Protein AF-A0A840I2R5-F1 (afdb_monomer_lite)

Structure (mmCIF, N/CA/C/O backbone):
data_AF-A0A840I2R5-F1
#
_entry.id   AF-A0A840I2R5-F1
#
loop_
_atom_site.group_PDB
_atom_site.id
_atom_site.type_symbol
_atom_site.label_atom_id
_atom_site.label_alt_id
_atom_site.label_comp_id
_atom_site.label_asym_id
_atom_site.label_entity_id
_atom_site.label_seq_id
_atom_site.pdbx_PDB_ins_code
_atom_site.Cartn_x
_atom_site.Cartn_y
_atom_site.Cartn_z
_atom_site.occupancy
_atom_site.B_iso_or_equiv
_atom_site.auth_seq_id
_atom_site.auth_comp_id
_atom_site.auth_asym_id
_atom_site.auth_atom_id
_atom_site.pdbx_PDB_model_num
ATOM 1 N N . MET A 1 1 ? 2.311 -4.800 4.318 1.00 82.06 1 MET A N 1
ATOM 2 C CA . MET A 1 1 ? 2.947 -6.139 4.404 1.00 82.06 1 MET A CA 1
ATOM 3 C C . MET A 1 1 ? 4.423 -5.946 4.149 1.00 82.06 1 MET A C 1
ATOM 5 O O . MET A 1 1 ? 4.744 -5.094 3.333 1.00 82.06 1 MET A O 1
ATOM 9 N N . ALA A 1 2 ? 5.292 -6.645 4.868 1.00 79.50 2 ALA A N 1
ATOM 10 C CA . ALA A 1 2 ? 6.732 -6.412 4.814 1.00 79.50 2 ALA A CA 1
ATOM 11 C C . ALA A 1 2 ? 7.483 -7.741 4.774 1.00 79.50 2 ALA A C 1
ATOM 13 O O . ALA A 1 2 ? 7.063 -8.699 5.418 1.00 79.50 2 ALA A O 1
ATOM 14 N N . ARG A 1 3 ? 8.598 -7.794 4.045 1.00 89.81 3 ARG A N 1
ATOM 15 C CA . ARG A 1 3 ? 9.584 -8.867 4.217 1.00 89.81 3 ARG A CA 1
ATOM 16 C C . ARG A 1 3 ? 10.379 -8.607 5.489 1.00 89.81 3 ARG A C 1
ATOM 18 O O . ARG A 1 3 ? 10.474 -7.457 5.915 1.00 89.81 3 ARG A O 1
ATOM 25 N N . GLN A 1 4 ? 11.001 -9.637 6.056 1.00 88.25 4 GLN A N 1
ATOM 26 C CA . GLN A 1 4 ? 11.846 -9.471 7.241 1.00 88.25 4 GLN A CA 1
ATOM 27 C C . GLN A 1 4 ? 12.937 -8.401 7.053 1.00 88.25 4 GLN A C 1
ATOM 29 O O . GLN A 1 4 ? 13.138 -7.577 7.939 1.00 88.25 4 GLN A O 1
ATOM 34 N N . CYS A 1 5 ?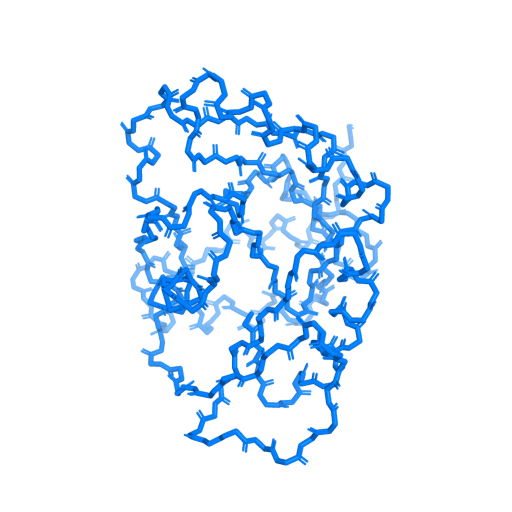 13.564 -8.339 5.873 1.00 89.56 5 CYS A N 1
ATOM 35 C CA . CYS A 1 5 ? 14.565 -7.319 5.537 1.00 89.56 5 CYS A CA 1
ATOM 36 C C . CYS A 1 5 ? 14.014 -5.884 5.459 1.00 89.56 5 CYS A C 1
ATOM 38 O O . CYS A 1 5 ? 14.791 -4.937 5.491 1.00 89.56 5 CYS A O 1
ATOM 40 N N . ASP A 1 6 ? 12.694 -5.715 5.347 1.00 93.50 6 ASP A N 1
ATOM 41 C CA . ASP A 1 6 ? 12.040 -4.415 5.196 1.00 93.50 6 ASP A CA 1
ATOM 42 C C . ASP A 1 6 ? 11.394 -3.932 6.513 1.00 93.50 6 ASP A C 1
ATOM 44 O O . ASP A 1 6 ? 10.666 -2.937 6.503 1.00 93.50 6 ASP A O 1
ATOM 48 N N . LEU A 1 7 ? 11.603 -4.631 7.640 1.00 95.31 7 LEU A N 1
ATOM 49 C CA . LEU A 1 7 ? 10.919 -4.340 8.907 1.00 95.31 7 LEU A CA 1
ATOM 50 C C . LEU A 1 7 ? 11.181 -2.911 9.401 1.00 95.31 7 LEU A C 1
ATOM 52 O O . LEU A 1 7 ? 10.228 -2.199 9.713 1.00 95.31 7 LEU A O 1
ATOM 56 N N . ASP A 1 8 ? 12.437 -2.466 9.408 1.00 94.94 8 ASP A N 1
ATOM 57 C CA . ASP A 1 8 ? 12.794 -1.117 9.865 1.00 94.94 8 ASP A CA 1
ATOM 58 C C . ASP A 1 8 ? 12.148 -0.036 8.989 1.00 94.94 8 ASP A C 1
ATOM 60 O O . ASP A 1 8 ? 11.588 0.940 9.492 1.00 94.94 8 ASP A O 1
ATOM 64 N N . ALA A 1 9 ? 12.133 -0.246 7.668 1.00 94.50 9 ALA A N 1
ATOM 65 C CA . ALA A 1 9 ? 11.460 0.648 6.729 1.00 94.50 9 ALA A CA 1
ATOM 66 C C . ALA A 1 9 ? 9.938 0.677 6.959 1.00 94.50 9 ALA A C 1
ATOM 68 O O . ALA A 1 9 ? 9.318 1.742 6.900 1.00 94.50 9 ALA A O 1
ATOM 69 N N . ALA A 1 10 ? 9.328 -0.472 7.269 1.00 96.31 10 ALA A N 1
ATOM 70 C CA . ALA A 1 10 ? 7.908 -0.565 7.594 1.00 96.31 10 ALA A CA 1
ATOM 71 C C . ALA A 1 10 ? 7.564 0.163 8.905 1.00 96.31 10 ALA A C 1
ATOM 73 O O . ALA A 1 10 ? 6.543 0.854 8.967 1.00 96.31 10 ALA A O 1
ATOM 74 N N . ILE A 1 11 ? 8.414 0.044 9.932 1.00 96.62 11 ILE A N 1
ATOM 75 C CA . ILE A 1 11 ? 8.262 0.763 11.204 1.00 96.62 11 ILE A CA 1
ATOM 76 C C . ILE A 1 11 ? 8.367 2.272 10.963 1.00 96.62 11 ILE A C 1
ATOM 78 O O . ILE A 1 11 ? 7.446 2.996 11.337 1.00 96.62 11 ILE A O 1
ATOM 82 N N . ALA A 1 12 ? 9.399 2.737 10.253 1.00 95.19 12 ALA A N 1
ATOM 83 C CA . ALA A 1 12 ? 9.583 4.155 9.935 1.00 95.19 12 ALA A CA 1
ATOM 84 C C . ALA A 1 12 ? 8.415 4.734 9.110 1.00 95.19 12 ALA A C 1
ATOM 86 O O . ALA A 1 12 ? 7.948 5.853 9.351 1.00 95.19 12 ALA A O 1
ATOM 87 N N . LEU A 1 13 ? 7.885 3.961 8.152 1.00 95.19 13 LEU A N 1
ATOM 88 C CA . LEU A 1 13 ? 6.682 4.335 7.408 1.00 95.19 13 LEU A CA 1
ATOM 89 C C . LEU A 1 13 ? 5.482 4.505 8.348 1.00 95.19 13 LEU A C 1
ATOM 91 O O . LEU A 1 13 ? 4.758 5.498 8.240 1.00 95.19 13 LEU A O 1
ATOM 95 N N . CYS A 1 14 ? 5.279 3.565 9.275 1.00 95.38 14 CYS A N 1
ATOM 96 C CA . CYS A 1 14 ? 4.200 3.638 10.254 1.00 95.38 14 CYS A CA 1
ATOM 97 C C . CYS A 1 14 ? 4.371 4.833 11.196 1.00 95.38 14 CYS A C 1
ATOM 99 O O . CYS A 1 14 ? 3.424 5.591 11.355 1.00 95.38 14 CYS A O 1
ATOM 101 N N . GLU A 1 15 ? 5.555 5.062 11.763 1.00 94.62 15 GLU A N 1
ATOM 102 C CA . GLU A 1 15 ? 5.844 6.217 12.630 1.00 94.62 15 GLU A CA 1
ATOM 103 C C . GLU A 1 15 ? 5.465 7.542 11.977 1.00 94.62 15 GLU A C 1
ATOM 105 O O . GLU A 1 15 ? 4.819 8.390 12.593 1.00 94.62 15 GLU A O 1
ATOM 110 N N . ARG A 1 16 ? 5.807 7.691 10.695 1.00 94.19 16 ARG A N 1
ATOM 111 C CA . ARG A 1 16 ? 5.478 8.884 9.921 1.00 94.19 16 ARG A CA 1
ATOM 112 C C . ARG A 1 16 ? 3.972 9.036 9.699 1.00 94.19 16 ARG A C 1
ATOM 114 O O . ARG A 1 16 ? 3.454 10.143 9.812 1.00 94.19 16 ARG A O 1
ATOM 121 N N . LEU A 1 17 ? 3.270 7.959 9.335 1.00 94.19 17 LEU A N 1
ATOM 122 C CA . LEU A 1 17 ? 1.874 8.033 8.877 1.00 94.19 17 LEU A CA 1
ATOM 123 C C . LEU A 1 17 ? 0.827 7.835 9.982 1.00 94.19 17 LEU A C 1
ATOM 125 O O . LEU A 1 17 ? -0.311 8.262 9.803 1.00 94.19 17 LEU A O 1
ATOM 129 N N . VAL A 1 18 ? 1.172 7.195 11.102 1.00 93.44 18 VAL A N 1
ATOM 130 C CA . VAL A 1 18 ? 0.226 6.799 12.159 1.00 93.44 18 VAL A CA 1
ATOM 131 C C . VAL A 1 18 ? -0.330 7.930 13.036 1.00 93.44 18 VAL A C 1
ATOM 133 O O . VAL A 1 18 ? -1.426 7.731 13.560 1.00 93.44 18 VAL A O 1
ATOM 136 N N . PRO A 1 19 ? 0.304 9.112 13.228 1.00 92.62 19 PRO A N 1
ATOM 137 C CA . PRO A 1 19 ? -0.239 10.130 14.131 1.00 92.62 19 PRO A CA 1
ATOM 138 C C . PRO A 1 19 ? -1.717 10.499 13.876 1.00 92.62 19 PRO A C 1
ATOM 140 O O . PRO A 1 19 ? -2.490 10.455 14.840 1.00 92.62 19 PRO A O 1
ATOM 143 N N . PRO A 1 20 ? -2.164 10.764 12.625 1.00 92.12 20 PRO A N 1
ATOM 144 C CA . PRO A 1 20 ? -3.577 11.015 12.316 1.00 92.12 20 PRO A CA 1
ATOM 145 C C . PRO A 1 20 ? -4.443 9.745 12.199 1.00 92.12 20 PRO A C 1
ATOM 147 O O . PRO A 1 20 ? -5.635 9.850 11.909 1.00 92.12 20 PRO A O 1
ATOM 150 N N . LEU A 1 21 ? -3.871 8.551 12.373 1.00 93.25 21 LEU A N 1
ATOM 151 C CA . LEU A 1 21 ? -4.564 7.268 12.254 1.00 93.25 21 LEU A CA 1
ATOM 152 C C . LEU A 1 21 ? -4.910 6.689 13.634 1.00 93.25 21 LEU A C 1
ATOM 154 O O . LEU A 1 21 ? -4.320 7.033 14.666 1.00 93.25 21 LEU A O 1
ATOM 158 N N . ALA A 1 22 ? -5.902 5.797 13.642 1.00 94.31 22 ALA A N 1
ATOM 159 C CA . ALA A 1 22 ? -6.300 5.064 14.840 1.00 94.31 22 ALA A CA 1
ATOM 160 C C . ALA A 1 22 ? -5.259 3.999 15.221 1.00 94.31 22 ALA A C 1
ATOM 162 O O . ALA A 1 22 ? -4.953 3.829 16.396 1.00 94.31 22 ALA A O 1
ATOM 163 N N . GLU A 1 23 ? -4.702 3.315 14.221 1.00 96.12 23 GLU A N 1
ATOM 164 C CA . GLU A 1 23 ? -3.711 2.251 14.370 1.00 96.12 23 GLU A CA 1
ATOM 165 C C . GLU A 1 23 ? -2.923 2.069 13.065 1.00 96.12 23 GLU A C 1
ATOM 167 O O . GLU A 1 23 ? -3.344 2.538 12.001 1.00 96.12 23 GLU A O 1
ATOM 172 N N . ALA A 1 24 ? -1.821 1.330 13.139 1.00 97.12 24 ALA A N 1
ATOM 173 C CA . ALA A 1 24 ? -1.159 0.737 11.986 1.00 97.12 24 ALA A CA 1
ATOM 174 C C . ALA A 1 24 ? -0.832 -0.735 12.266 1.00 97.12 24 ALA A C 1
ATOM 176 O O . ALA A 1 24 ? -0.506 -1.116 13.391 1.00 97.12 24 ALA A O 1
ATOM 177 N N . VAL A 1 25 ? -0.918 -1.564 11.228 1.00 97.50 25 VAL A N 1
ATOM 178 C CA . VAL A 1 25 ? -0.649 -3.003 11.303 1.00 97.50 25 VAL A CA 1
ATOM 179 C C . VAL A 1 25 ? 0.461 -3.349 10.321 1.00 97.50 25 VAL A C 1
ATOM 181 O O . VAL A 1 25 ? 0.332 -3.112 9.119 1.00 97.50 25 VAL A O 1
ATOM 184 N N . ILE A 1 26 ? 1.528 -3.957 10.830 1.00 97.62 26 ILE A N 1
ATOM 185 C CA . ILE A 1 26 ? 2.593 -4.563 10.036 1.00 97.62 26 ILE A CA 1
ATOM 186 C C . ILE A 1 26 ? 2.375 -6.075 10.062 1.00 97.62 26 ILE A C 1
ATOM 188 O O . ILE A 1 26 ? 2.359 -6.691 11.123 1.00 97.62 26 ILE A O 1
ATOM 192 N N . LEU A 1 27 ? 2.196 -6.665 8.880 1.00 97.25 27 LEU A N 1
ATOM 193 C CA . LEU A 1 27 ? 2.228 -8.113 8.685 1.00 97.25 27 LEU A CA 1
ATOM 194 C C . LEU A 1 27 ? 3.563 -8.474 8.039 1.00 97.25 27 LEU A C 1
ATOM 196 O O . LEU A 1 27 ? 3.801 -8.081 6.889 1.00 97.25 27 LEU A O 1
ATOM 200 N N . LEU A 1 28 ? 4.408 -9.156 8.804 1.00 97.31 28 LEU A N 1
ATOM 201 C CA . LEU A 1 28 ? 5.750 -9.572 8.432 1.00 97.31 28 LEU A CA 1
ATOM 202 C C . LEU A 1 28 ? 5.731 -10.959 7.795 1.00 97.31 28 LEU A C 1
ATOM 204 O O . LEU A 1 28 ? 5.043 -11.860 8.271 1.00 97.31 28 LEU A O 1
ATOM 208 N N . ASP A 1 29 ? 6.520 -11.118 6.742 1.00 95.56 29 ASP A N 1
ATOM 209 C CA . ASP A 1 29 ? 6.885 -12.410 6.183 1.00 95.56 29 ASP A CA 1
ATOM 210 C C . ASP A 1 29 ? 7.958 -13.077 7.041 1.00 95.56 29 ASP A C 1
ATOM 212 O O . ASP A 1 29 ? 9.151 -12.842 6.849 1.00 95.56 29 ASP A O 1
ATOM 216 N N . ALA A 1 30 ? 7.496 -13.813 8.050 1.00 95.25 30 ALA A N 1
ATOM 217 C CA . ALA A 1 30 ? 8.298 -14.552 9.015 1.00 95.25 30 ALA A CA 1
ATOM 218 C C . ALA A 1 30 ? 7.418 -15.596 9.721 1.00 95.25 30 ALA A C 1
ATOM 220 O O . ALA A 1 30 ? 6.194 -15.440 9.771 1.00 95.25 30 ALA A O 1
ATOM 221 N N . ASP A 1 31 ? 8.039 -16.622 10.301 1.00 94.44 31 ASP A N 1
ATOM 222 C CA . ASP A 1 31 ? 7.346 -17.598 11.153 1.00 94.44 31 ASP A CA 1
ATOM 223 C C . ASP A 1 31 ? 6.953 -16.996 12.511 1.00 94.44 31 ASP A C 1
ATOM 225 O O . ASP A 1 31 ? 5.894 -17.302 13.055 1.00 94.44 31 ASP A O 1
ATOM 229 N N . GLU A 1 32 ? 7.783 -16.094 13.042 1.00 95.38 32 GLU A N 1
ATOM 230 C CA . GLU A 1 32 ? 7.620 -15.515 14.374 1.00 95.38 32 GLU A CA 1
ATOM 231 C C . GLU A 1 32 ? 7.803 -13.996 14.371 1.00 95.38 32 GLU A C 1
ATOM 233 O O . GLU A 1 32 ? 8.483 -13.414 13.520 1.00 95.38 32 GLU A O 1
ATOM 238 N N . VAL A 1 33 ? 7.177 -13.334 15.349 1.00 95.69 33 VAL A N 1
ATOM 239 C CA . VAL A 1 33 ? 7.327 -11.891 15.553 1.00 95.69 33 VAL A CA 1
ATOM 240 C C . VAL A 1 33 ? 8.687 -11.626 16.206 1.00 95.69 33 VAL A C 1
ATOM 242 O O . VAL A 1 33 ? 8.914 -12.095 17.323 1.00 95.69 33 VAL A O 1
ATOM 245 N N . PRO A 1 34 ? 9.589 -10.854 15.574 1.00 95.12 34 PRO A N 1
ATOM 246 C CA . PRO A 1 34 ? 10.860 -10.511 16.193 1.00 95.12 34 PRO A CA 1
ATOM 247 C C . PRO A 1 34 ? 10.654 -9.584 17.395 1.00 95.12 34 PRO A C 1
ATOM 249 O O . PRO A 1 34 ? 9.750 -8.744 17.415 1.00 95.12 34 PRO A O 1
ATOM 252 N N . SER A 1 35 ? 11.541 -9.690 18.384 1.00 95.31 35 SER A N 1
ATOM 253 C CA . SER A 1 35 ? 11.571 -8.770 19.523 1.00 95.31 35 SER A CA 1
ATOM 254 C C . SER A 1 35 ? 12.107 -7.405 19.085 1.00 95.31 35 SER A C 1
ATOM 256 O O . SER A 1 35 ? 13.317 -7.192 19.022 1.00 95.31 35 SER A O 1
ATOM 258 N N . VAL A 1 36 ? 11.202 -6.470 18.796 1.00 96.00 36 VAL A N 1
ATOM 259 C CA . VAL A 1 36 ? 11.514 -5.103 18.363 1.00 96.00 36 VAL A CA 1
ATOM 260 C C . VAL A 1 36 ? 10.648 -4.095 19.116 1.00 96.00 36 VAL A C 1
ATOM 262 O O . VAL A 1 36 ? 9.505 -4.378 19.479 1.00 96.00 36 VAL A O 1
ATOM 265 N N . ARG A 1 37 ? 11.182 -2.895 19.357 1.00 95.31 37 ARG A N 1
ATOM 266 C CA . ARG A 1 37 ? 10.397 -1.794 19.920 1.00 95.31 37 ARG A CA 1
ATOM 267 C C . ARG A 1 37 ? 9.498 -1.201 18.838 1.00 95.31 37 ARG A C 1
ATOM 269 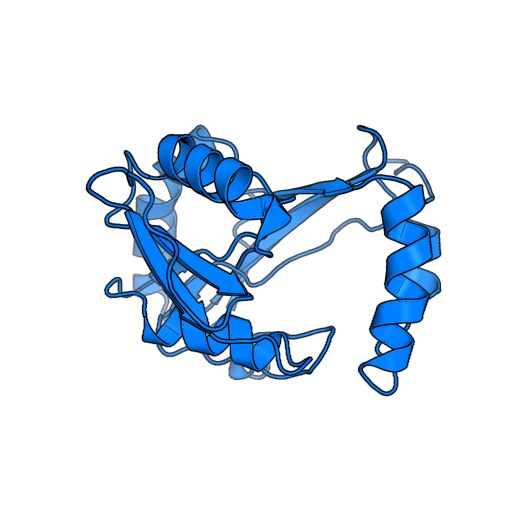O O . ARG A 1 37 ? 9.978 -0.833 17.773 1.00 95.31 37 ARG A O 1
ATOM 276 N N . LEU A 1 38 ? 8.212 -1.059 19.145 1.00 96.44 38 LEU A N 1
ATOM 277 C CA . LEU A 1 38 ? 7.221 -0.477 18.242 1.00 96.44 38 LEU A CA 1
ATOM 278 C C . LEU A 1 38 ? 6.655 0.830 18.813 1.00 96.44 38 LEU A C 1
ATOM 280 O O . LEU A 1 38 ? 6.577 0.984 20.036 1.00 96.44 38 LEU A O 1
ATOM 284 N N . PRO A 1 39 ? 6.214 1.757 17.950 1.00 94.75 39 PRO A N 1
ATOM 285 C CA . PRO A 1 39 ? 5.390 2.883 18.373 1.00 94.75 39 PRO A CA 1
ATOM 286 C C . PRO A 1 39 ? 4.059 2.406 18.964 1.00 94.75 39 PRO A C 1
ATOM 288 O O . PRO A 1 39 ? 3.518 1.385 18.548 1.00 94.75 39 PRO A O 1
ATOM 291 N N . GLU A 1 40 ? 3.479 3.188 19.875 1.00 94.62 40 GLU A N 1
ATOM 292 C CA . GLU A 1 40 ? 2.286 2.814 20.658 1.00 94.62 40 GLU A CA 1
ATOM 293 C C . GLU A 1 40 ? 1.094 2.332 19.806 1.00 94.62 40 GLU A C 1
ATOM 295 O O . GLU A 1 40 ? 0.411 1.373 20.159 1.00 94.62 40 GLU A O 1
ATOM 300 N N . LYS A 1 41 ? 0.852 2.975 18.658 1.00 96.81 41 LYS A N 1
ATOM 301 C CA . LYS A 1 41 ? -0.273 2.665 17.758 1.00 96.81 41 LYS A CA 1
ATOM 302 C C . LYS A 1 41 ? 0.042 1.593 16.706 1.00 96.81 41 LYS A C 1
ATOM 304 O O . LYS A 1 41 ? -0.795 1.341 15.837 1.00 96.81 41 LYS A O 1
ATOM 309 N N . VAL A 1 42 ? 1.237 1.006 16.729 1.00 97.31 42 VAL A N 1
ATOM 310 C CA . VAL A 1 42 ? 1.700 0.047 15.719 1.00 97.31 42 VAL A CA 1
ATOM 311 C C . VAL A 1 42 ? 1.653 -1.362 16.290 1.00 97.31 42 VAL A C 1
ATOM 313 O O . VAL A 1 42 ? 2.203 -1.640 17.351 1.00 97.31 42 VAL A O 1
ATOM 316 N N . ARG A 1 43 ? 1.014 -2.274 15.559 1.00 97.19 43 ARG A N 1
ATOM 317 C CA . ARG A 1 43 ? 0.967 -3.703 15.888 1.00 97.19 43 ARG A CA 1
ATOM 318 C C . ARG A 1 43 ? 1.750 -4.493 14.850 1.00 97.19 43 ARG A C 1
ATOM 320 O O . ARG A 1 43 ? 1.580 -4.264 13.653 1.00 97.19 43 ARG A O 1
ATOM 327 N N . LEU A 1 44 ? 2.568 -5.432 15.311 1.00 97.94 44 LEU A N 1
ATOM 328 C CA . LEU A 1 44 ? 3.352 -6.328 14.466 1.00 97.94 44 LEU A CA 1
ATOM 329 C C . LEU A 1 44 ? 2.819 -7.755 14.591 1.00 97.94 44 LEU A C 1
ATOM 331 O O . LEU A 1 44 ? 2.630 -8.259 15.695 1.00 97.94 44 LEU A O 1
ATOM 335 N N . TYR A 1 45 ? 2.598 -8.386 13.446 1.00 97.88 45 TYR A N 1
ATOM 336 C CA . TYR A 1 45 ? 2.223 -9.789 13.315 1.00 97.88 45 TYR A CA 1
ATOM 337 C C . TYR A 1 45 ? 3.186 -10.472 12.349 1.00 97.88 45 TYR A C 1
ATOM 339 O O . TYR A 1 45 ? 3.721 -9.819 11.452 1.00 97.88 45 TYR A O 1
ATOM 347 N N . ALA A 1 46 ? 3.363 -11.778 12.508 1.00 96.75 46 ALA A N 1
ATOM 348 C CA . ALA A 1 46 ? 4.151 -12.617 11.619 1.00 96.75 46 ALA A CA 1
ATOM 349 C C . ALA A 1 46 ? 3.270 -13.737 11.063 1.00 96.75 46 ALA A C 1
ATOM 351 O O . ALA A 1 46 ? 2.440 -14.302 11.774 1.00 96.75 46 ALA A O 1
ATOM 352 N N . GLU A 1 47 ? 3.413 -13.993 9.773 1.00 95.44 47 GLU A N 1
ATOM 353 C CA . GLU A 1 47 ? 2.790 -15.107 9.066 1.00 95.44 47 GLU A CA 1
ATOM 354 C C . GLU A 1 47 ? 3.670 -15.376 7.832 1.00 95.44 47 GLU A C 1
ATOM 356 O O . GLU A 1 47 ? 4.035 -14.402 7.173 1.00 95.44 47 GLU A O 1
ATOM 361 N N . PRO A 1 48 ? 4.015 -16.616 7.460 1.00 94.44 48 PRO A N 1
ATOM 362 C CA . PRO A 1 48 ? 4.813 -16.881 6.256 1.00 94.44 48 PRO A CA 1
ATOM 363 C C . PRO A 1 48 ? 4.081 -16.575 4.940 1.00 94.44 48 PRO A C 1
ATOM 365 O O . PRO A 1 48 ? 2.858 -16.707 4.834 1.00 94.44 48 PRO A O 1
ATOM 368 N N . PHE A 1 49 ? 4.811 -16.154 3.904 1.00 92.31 49 PHE A N 1
ATOM 369 C CA . PHE A 1 49 ? 4.240 -15.864 2.590 1.00 92.31 49 PHE A CA 1
ATOM 370 C C . PHE A 1 49 ? 4.145 -17.128 1.746 1.00 92.31 49 PHE A C 1
ATOM 372 O O . PHE A 1 49 ? 5.124 -17.604 1.186 1.00 92.31 49 PHE A O 1
ATOM 379 N N . ALA A 1 50 ? 2.922 -17.612 1.560 1.00 90.00 50 ALA A N 1
ATOM 380 C CA . ALA A 1 50 ? 2.640 -18.769 0.714 1.00 90.00 50 ALA A CA 1
ATOM 381 C C . ALA A 1 50 ? 2.424 -18.416 -0.777 1.00 90.00 50 ALA A C 1
ATOM 383 O O . ALA A 1 50 ? 1.690 -19.110 -1.473 1.00 90.00 50 ALA A O 1
ATOM 384 N N . GLY A 1 51 ? 3.000 -17.313 -1.276 1.00 89.25 51 GLY A N 1
ATOM 385 C CA . GLY A 1 51 ? 2.898 -16.935 -2.695 1.00 89.25 51 GLY A CA 1
ATOM 386 C C . GLY A 1 51 ? 1.553 -16.339 -3.144 1.00 89.25 51 GLY A C 1
ATOM 387 O O . GLY A 1 51 ? 1.345 -16.170 -4.341 1.00 89.25 51 GLY A O 1
ATOM 388 N N . ASP A 1 52 ? 0.646 -15.992 -2.223 1.00 92.44 52 ASP A N 1
ATOM 389 C CA . ASP A 1 52 ? -0.674 -15.413 -2.524 1.00 92.44 52 ASP A CA 1
ATOM 390 C C . ASP A 1 52 ? -0.821 -14.000 -1.933 1.00 92.44 52 ASP A C 1
ATOM 392 O O . ASP A 1 52 ? -1.019 -13.816 -0.724 1.00 92.44 52 ASP A O 1
ATOM 396 N N . PHE A 1 53 ? -0.729 -12.968 -2.782 1.00 92.19 53 PHE A N 1
ATOM 397 C CA . PHE A 1 53 ? -0.844 -11.583 -2.323 1.00 92.19 53 PHE A CA 1
ATOM 398 C C . PHE A 1 53 ? -2.266 -11.237 -1.866 1.00 92.19 53 PHE A C 1
ATOM 400 O O . PHE A 1 53 ? -2.416 -10.462 -0.919 1.00 92.19 53 PHE A O 1
ATOM 407 N N . ALA A 1 54 ? -3.320 -11.819 -2.450 1.00 94.19 54 ALA A N 1
ATOM 408 C CA . ALA A 1 54 ? -4.682 -11.604 -1.962 1.00 94.19 54 ALA A CA 1
ATOM 409 C C . ALA A 1 54 ? -4.868 -12.178 -0.555 1.00 94.19 54 ALA A C 1
ATOM 411 O O . ALA A 1 54 ? -5.467 -11.510 0.295 1.00 94.19 54 ALA A O 1
ATOM 412 N N . ALA A 1 55 ? -4.327 -13.367 -0.273 1.00 94.75 55 ALA A N 1
ATOM 413 C CA . ALA A 1 55 ? -4.329 -13.938 1.072 1.00 94.75 55 ALA A CA 1
ATOM 414 C C . ALA A 1 55 ? -3.652 -12.990 2.074 1.00 94.75 55 ALA A C 1
ATOM 416 O O . ALA A 1 55 ? -4.236 -12.698 3.123 1.00 94.75 55 ALA A O 1
ATOM 417 N N . ARG A 1 56 ? -2.505 -12.397 1.705 1.00 93.94 56 ARG A N 1
ATOM 418 C CA . ARG A 1 56 ? -1.815 -11.384 2.523 1.00 93.94 56 ARG A CA 1
ATOM 419 C C . ARG A 1 56 ? -2.655 -10.134 2.762 1.00 93.94 56 ARG A C 1
ATOM 421 O O . ARG A 1 56 ? -2.801 -9.698 3.905 1.00 93.94 56 ARG A O 1
ATOM 428 N N . ARG A 1 57 ? -3.259 -9.563 1.712 1.00 95.62 57 ARG A N 1
ATOM 429 C CA . ARG A 1 57 ? -4.158 -8.401 1.845 1.00 95.62 57 ARG A CA 1
ATOM 430 C C . ARG A 1 57 ? -5.341 -8.722 2.758 1.00 95.62 57 ARG A C 1
ATOM 432 O O . ARG A 1 57 ? -5.752 -7.885 3.562 1.00 95.62 57 ARG A O 1
ATOM 439 N N . ASN A 1 58 ? -5.888 -9.931 2.642 1.00 96.75 58 ASN A N 1
ATOM 440 C CA . ASN A 1 58 ? -7.018 -10.406 3.435 1.00 96.75 58 ASN A CA 1
ATOM 441 C C . ASN A 1 58 ? -6.640 -10.677 4.899 1.00 96.75 58 ASN A C 1
ATOM 443 O O . ASN A 1 58 ? -7.471 -10.444 5.776 1.00 96.75 58 ASN A O 1
ATOM 447 N N . ALA A 1 59 ? -5.414 -11.123 5.183 1.00 96.81 59 ALA A N 1
ATOM 448 C CA . ALA A 1 59 ? -4.894 -11.239 6.544 1.00 96.81 59 ALA A CA 1
ATOM 449 C C . ALA A 1 59 ? -4.835 -9.866 7.223 1.00 96.81 59 ALA A C 1
ATOM 451 O O . ALA A 1 59 ? -5.428 -9.688 8.287 1.00 96.81 59 ALA A O 1
ATOM 452 N N . VAL A 1 60 ? -4.273 -8.855 6.549 1.00 96.00 60 VAL A N 1
ATOM 453 C CA . VAL A 1 60 ? -4.264 -7.467 7.052 1.00 96.00 60 VAL A CA 1
ATOM 454 C C . VAL A 1 60 ? -5.687 -6.951 7.304 1.00 96.00 60 VAL A C 1
ATOM 456 O O . VAL A 1 60 ? -5.949 -6.359 8.349 1.00 96.00 60 VAL A O 1
ATOM 459 N N . GLN A 1 61 ? -6.640 -7.237 6.407 1.00 96.94 61 GLN A N 1
ATOM 460 C CA . GLN A 1 61 ? -8.050 -6.879 6.619 1.00 96.94 61 GLN A CA 1
ATOM 461 C C . GLN A 1 61 ? -8.653 -7.517 7.881 1.00 96.94 61 GLN A C 1
ATOM 463 O O . GLN A 1 61 ? -9.505 -6.913 8.527 1.00 96.94 61 GLN A O 1
ATOM 468 N N . ARG A 1 62 ? -8.266 -8.749 8.232 1.00 97.31 62 ARG A N 1
ATOM 469 C CA . ARG A 1 62 ? -8.761 -9.415 9.449 1.00 97.31 62 ARG A CA 1
ATOM 470 C C . ARG A 1 62 ? -8.139 -8.822 10.711 1.00 97.31 62 ARG A C 1
ATOM 472 O O . ARG A 1 62 ? -8.866 -8.643 11.687 1.00 97.31 62 ARG A O 1
ATOM 479 N N . LEU A 1 63 ? -6.844 -8.513 10.663 1.00 97.31 63 LEU A N 1
ATOM 480 C CA . LEU A 1 63 ? -6.060 -8.012 11.795 1.00 97.31 63 LEU A CA 1
ATOM 481 C C . LEU A 1 63 ? -6.393 -6.564 12.174 1.00 97.31 63 LEU A C 1
ATOM 483 O O . LEU A 1 63 ? -6.317 -6.218 13.347 1.00 97.31 63 LEU A O 1
ATOM 487 N N . ALA A 1 64 ? -6.780 -5.727 11.210 1.00 96.12 64 ALA A N 1
ATOM 488 C CA . ALA A 1 64 ? -7.188 -4.353 11.493 1.00 96.12 64 ALA A CA 1
ATOM 489 C C . ALA A 1 64 ? -8.428 -4.310 12.406 1.00 96.12 64 ALA A C 1
ATOM 491 O O . ALA A 1 64 ? -9.395 -5.042 12.173 1.00 96.12 64 ALA A O 1
ATOM 492 N N . ALA A 1 65 ? -8.439 -3.422 13.402 1.00 95.31 65 ALA A N 1
ATOM 493 C CA . ALA A 1 65 ? -9.604 -3.158 14.250 1.00 95.31 65 ALA A CA 1
ATOM 494 C C . ALA A 1 65 ? -10.535 -2.096 13.633 1.00 95.31 65 ALA A C 1
ATOM 496 O O . ALA A 1 65 ? -11.748 -2.096 13.854 1.00 95.31 65 ALA A O 1
ATOM 497 N N . SER A 1 66 ? -9.977 -1.209 12.813 1.00 95.00 66 SER A N 1
ATOM 498 C CA . SER A 1 66 ? -10.672 -0.094 12.173 1.00 95.00 66 SER A CA 1
ATOM 499 C C . SER A 1 66 ? -11.624 -0.539 11.053 1.00 95.00 66 SER A C 1
ATOM 501 O O . SER A 1 66 ? -11.385 -1.504 10.329 1.00 95.00 66 SER A O 1
ATOM 503 N N . SER A 1 67 ? -12.724 0.201 10.860 1.00 95.00 67 SER A N 1
ATOM 504 C CA . SER A 1 67 ? -13.745 -0.135 9.844 1.00 95.00 67 SER A CA 1
ATOM 505 C C . SER A 1 67 ? -13.295 0.091 8.393 1.00 95.00 67 SER A C 1
ATOM 507 O O . SER A 1 67 ? -13.887 -0.474 7.466 1.00 95.00 67 SER A O 1
ATOM 509 N N . TRP A 1 68 ? -12.263 0.911 8.206 1.00 96.94 68 TRP A N 1
ATOM 510 C CA . TRP A 1 68 ? -11.590 1.182 6.943 1.00 96.94 68 TRP A CA 1
ATOM 511 C C . TRP A 1 68 ? -10.108 0.865 7.090 1.00 96.94 68 TRP A C 1
ATOM 513 O O . TRP A 1 68 ? -9.515 1.153 8.126 1.00 96.94 68 TRP A O 1
ATOM 523 N N . VAL A 1 69 ? -9.527 0.303 6.037 1.00 97.31 69 VAL A N 1
ATOM 524 C CA . VAL A 1 69 ? -8.140 -0.148 5.999 1.00 97.31 69 VAL A CA 1
ATOM 525 C C . VAL A 1 69 ? -7.488 0.410 4.740 1.00 97.31 69 VAL A C 1
ATOM 527 O O . VAL A 1 69 ? -7.933 0.122 3.626 1.00 97.31 69 VAL A O 1
ATOM 530 N N . LEU A 1 70 ? -6.445 1.219 4.934 1.00 96.88 70 LEU A N 1
ATOM 531 C CA . LEU A 1 70 ? -5.497 1.605 3.892 1.00 96.88 70 LEU A CA 1
ATOM 532 C C . LEU A 1 70 ? -4.367 0.575 3.873 1.00 96.88 70 LEU A C 1
ATOM 534 O O . LEU A 1 70 ? -3.778 0.300 4.915 1.00 96.88 70 LEU A O 1
ATOM 538 N N . GLN A 1 71 ? -4.054 0.023 2.706 1.00 96.25 71 GLN A N 1
ATOM 539 C CA . GLN A 1 71 ? -2.936 -0.902 2.545 1.00 96.25 71 GLN A CA 1
ATOM 540 C C . GLN A 1 71 ? -1.841 -0.288 1.680 1.00 96.25 71 GLN A C 1
ATOM 542 O O . GLN A 1 71 ? -2.086 0.031 0.521 1.00 96.25 71 GLN A O 1
ATOM 547 N N . LEU A 1 72 ? -0.643 -0.174 2.248 1.00 96.12 72 LEU A N 1
ATOM 548 C CA . LEU A 1 72 ? 0.569 0.260 1.559 1.00 96.12 72 LEU A CA 1
ATOM 549 C C . LEU A 1 72 ? 1.614 -0.856 1.609 1.00 96.12 72 LEU A C 1
ATOM 551 O O . LEU A 1 72 ? 1.677 -1.624 2.582 1.00 96.12 72 LEU A O 1
ATOM 555 N N . ASP A 1 73 ? 2.404 -0.940 0.549 1.00 93.75 73 ASP A N 1
ATOM 556 C CA . ASP A 1 73 ? 3.614 -1.756 0.499 1.00 93.75 73 ASP A CA 1
ATOM 557 C C . ASP A 1 73 ? 4.822 -0.978 1.045 1.00 93.75 73 ASP A C 1
ATOM 559 O O . ASP A 1 73 ? 4.757 0.234 1.250 1.00 93.75 73 ASP A O 1
ATOM 563 N N . THR A 1 74 ? 5.911 -1.672 1.382 1.00 93.50 74 THR A N 1
ATOM 564 C CA . THR A 1 74 ? 7.093 -1.052 2.019 1.00 93.50 74 THR A CA 1
ATOM 565 C C . THR A 1 74 ? 7.854 -0.101 1.097 1.00 93.50 74 THR A C 1
ATOM 567 O O . THR A 1 74 ? 8.619 0.736 1.566 1.00 93.50 74 THR A O 1
ATOM 570 N N . ASP A 1 75 ? 7.622 -0.206 -0.205 1.00 94.38 75 ASP A N 1
ATOM 571 C CA . ASP A 1 75 ? 8.096 0.686 -1.259 1.00 94.38 75 ASP A CA 1
ATOM 572 C C . ASP A 1 75 ? 7.062 1.750 -1.658 1.00 94.38 75 ASP A C 1
ATOM 574 O O . ASP A 1 75 ? 7.279 2.502 -2.609 1.00 94.38 75 ASP A O 1
A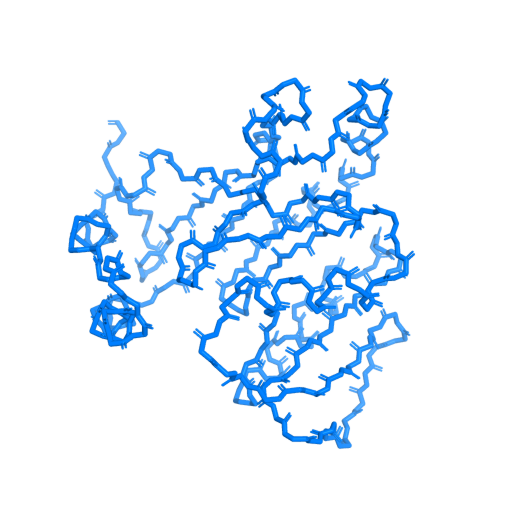TOM 578 N N . GLU A 1 76 ? 5.945 1.846 -0.938 1.00 96.31 76 GLU A N 1
ATOM 579 C CA . GLU A 1 76 ? 4.899 2.830 -1.181 1.00 96.31 76 GLU A CA 1
ATOM 580 C C . GLU A 1 76 ? 4.864 3.894 -0.073 1.00 96.31 76 GLU A C 1
ATOM 582 O O . GLU A 1 76 ? 4.975 3.622 1.124 1.00 96.31 76 GLU A O 1
ATOM 587 N N . THR A 1 77 ? 4.666 5.150 -0.468 1.00 95.75 77 THR A N 1
ATOM 588 C CA . THR A 1 77 ? 4.486 6.285 0.439 1.00 95.75 77 THR A CA 1
ATOM 589 C C . THR A 1 77 ? 3.233 7.073 0.088 1.00 95.75 77 THR A C 1
ATOM 591 O O . THR A 1 77 ? 2.681 6.971 -1.005 1.00 95.75 77 THR A O 1
ATOM 594 N N . MET A 1 78 ? 2.757 7.875 1.037 1.00 95.25 78 MET A N 1
ATOM 595 C CA . MET A 1 78 ? 1.632 8.780 0.829 1.00 95.25 78 MET A CA 1
ATOM 596 C C . MET A 1 78 ? 1.947 10.131 1.478 1.00 95.25 78 MET A C 1
ATOM 598 O O . MET A 1 78 ? 2.451 10.144 2.607 1.00 95.25 78 MET A O 1
ATOM 602 N N . PRO A 1 79 ? 1.638 11.265 0.823 1.00 93.50 79 PRO A N 1
ATOM 603 C CA . PRO A 1 79 ? 1.806 12.576 1.433 1.00 93.50 79 PRO A CA 1
ATOM 604 C C . PRO A 1 79 ? 1.009 12.697 2.738 1.00 93.50 79 PRO A C 1
ATOM 606 O O . PRO A 1 79 ? -0.170 12.340 2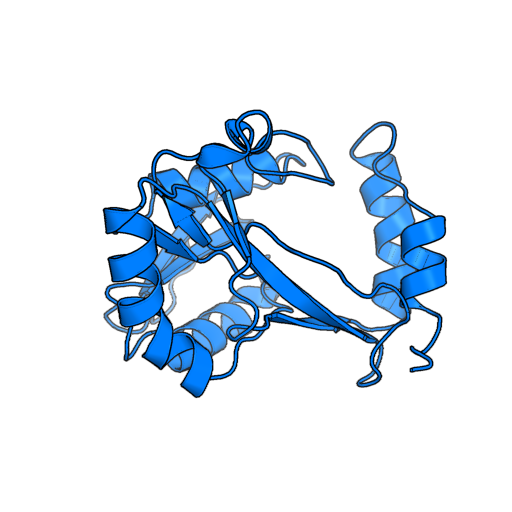.794 1.00 93.50 79 PRO A O 1
ATOM 609 N N . LEU A 1 80 ? 1.615 13.267 3.784 1.00 92.31 80 LEU A N 1
ATOM 610 C CA . LEU A 1 80 ? 0.943 13.465 5.078 1.00 92.31 80 LEU A CA 1
ATOM 611 C C . LEU A 1 80 ? -0.328 14.312 4.957 1.00 92.31 80 LEU A C 1
ATOM 613 O O . LEU A 1 80 ? -1.322 14.051 5.633 1.00 92.31 80 LEU A O 1
ATOM 617 N N . SER A 1 81 ? -0.325 15.285 4.045 1.00 92.56 81 SER A N 1
ATOM 618 C CA . SER A 1 81 ? -1.497 16.100 3.723 1.00 92.56 81 SER A CA 1
ATOM 619 C C . SER A 1 81 ? -2.652 15.275 3.146 1.00 92.56 81 SER A C 1
ATOM 621 O O . SER A 1 81 ? -3.813 15.582 3.423 1.00 92.56 81 SER A O 1
ATOM 623 N N . SER A 1 82 ? -2.360 14.215 2.385 1.00 93.56 82 SER A N 1
ATOM 624 C CA . SER A 1 82 ? -3.359 13.267 1.888 1.00 93.56 82 SER A CA 1
ATOM 625 C C . SER A 1 82 ? -3.890 12.389 3.017 1.00 93.56 82 SER A C 1
ATOM 627 O O . SER A 1 82 ? -5.107 12.278 3.162 1.00 93.56 82 SER A O 1
ATOM 629 N N . VAL A 1 83 ? -3.007 11.849 3.868 1.00 93.88 83 VAL A N 1
ATOM 630 C CA . VAL A 1 83 ? -3.403 11.030 5.029 1.00 93.88 83 VAL A CA 1
ATOM 631 C C . VAL A 1 83 ? -4.312 11.814 5.980 1.00 93.88 83 VAL A C 1
ATOM 633 O O . VAL A 1 83 ? -5.380 11.329 6.352 1.00 93.88 83 VAL A O 1
ATOM 636 N N . ALA A 1 84 ? -3.961 13.063 6.294 1.00 91.25 84 ALA A N 1
ATOM 637 C CA . ALA A 1 84 ? -4.753 13.935 7.165 1.00 91.25 84 ALA A CA 1
ATOM 638 C C . ALA A 1 84 ? -6.179 14.197 6.638 1.00 91.25 84 ALA A C 1
ATOM 640 O O . ALA A 1 84 ? -7.104 14.441 7.414 1.00 91.25 84 ALA A O 1
ATOM 641 N N . ARG A 1 85 ? -6.390 14.124 5.317 1.00 91.50 85 ARG A N 1
ATOM 642 C CA . ARG A 1 85 ? -7.700 14.341 4.680 1.00 91.50 85 ARG A CA 1
ATOM 643 C C . ARG A 1 85 ? -8.540 13.069 4.566 1.00 91.50 85 ARG A C 1
ATOM 645 O O . ARG A 1 85 ? -9.744 13.178 4.312 1.00 91.50 85 ARG A O 1
ATOM 652 N N . LEU A 1 86 ? -7.959 11.883 4.787 1.00 92.00 86 LEU A N 1
ATOM 653 C CA . LEU A 1 86 ? -8.661 10.604 4.626 1.00 92.00 86 LEU A CA 1
ATOM 654 C C . LEU A 1 86 ? -9.923 10.532 5.481 1.00 92.00 86 LEU A C 1
ATOM 656 O O . LEU A 1 86 ? -10.952 10.088 4.986 1.00 92.00 86 LEU A O 1
ATOM 660 N N . GLY A 1 87 ? -9.904 11.045 6.714 1.00 91.81 87 GLY A N 1
ATOM 661 C CA . GLY A 1 87 ? -11.094 11.054 7.571 1.00 91.81 87 GLY A CA 1
ATOM 662 C C . GLY A 1 87 ? -12.309 11.723 6.911 1.00 91.81 87 GLY A C 1
ATOM 663 O O . GLY A 1 87 ? -13.422 11.201 6.982 1.00 91.81 87 GLY A O 1
ATOM 664 N N . THR A 1 88 ? -12.108 12.841 6.208 1.00 91.69 88 THR A N 1
ATOM 665 C CA . THR A 1 88 ? -13.179 13.526 5.467 1.00 91.69 88 THR A CA 1
ATOM 666 C C . THR A 1 88 ? -13.634 12.718 4.256 1.00 91.69 88 THR A C 1
ATOM 668 O O . THR A 1 88 ? -14.840 12.570 4.054 1.00 91.69 88 THR A O 1
ATOM 671 N N . VAL A 1 89 ? -12.700 12.158 3.482 1.00 92.62 89 VAL A N 1
ATOM 672 C CA . VAL A 1 89 ? -13.014 11.302 2.323 1.00 92.62 89 VAL A CA 1
ATOM 673 C C . VAL A 1 89 ? -13.837 10.085 2.756 1.00 92.62 89 VAL A C 1
ATOM 675 O O . VAL A 1 89 ? -14.871 9.785 2.163 1.00 92.62 89 VAL A O 1
ATOM 678 N N . LEU A 1 90 ? -13.431 9.431 3.845 1.00 94.00 90 LEU A N 1
ATOM 679 C CA . LEU A 1 90 ? -14.079 8.236 4.378 1.00 94.00 90 LEU A CA 1
ATOM 680 C C . LEU A 1 90 ? -15.488 8.508 4.910 1.00 94.00 90 LEU A C 1
ATOM 682 O O . LEU A 1 90 ? -16.369 7.665 4.740 1.00 94.00 90 LEU A O 1
ATOM 686 N N . ARG A 1 91 ? -15.735 9.678 5.516 1.00 92.56 91 ARG A N 1
ATOM 687 C CA . ARG A 1 91 ? -17.089 10.071 5.946 1.00 92.56 91 ARG A CA 1
ATOM 688 C C . ARG A 1 91 ? -18.047 10.229 4.765 1.00 92.56 91 ARG A C 1
ATOM 690 O O . ARG A 1 91 ? -19.180 9.772 4.865 1.00 92.56 91 ARG A O 1
ATOM 697 N N . HIS A 1 92 ? -17.603 10.832 3.661 1.00 92.38 92 HIS A N 1
ATOM 698 C CA . HIS A 1 92 ? -18.423 10.950 2.447 1.00 92.38 92 HIS A CA 1
ATOM 699 C C . HIS A 1 92 ? -18.654 9.579 1.807 1.00 92.38 92 HIS A C 1
ATOM 701 O O . HIS A 1 92 ? -19.795 9.180 1.609 1.00 92.38 92 HIS A O 1
ATOM 707 N N . ALA A 1 93 ? -17.586 8.798 1.621 1.00 92.56 93 ALA A N 1
ATOM 708 C CA . ALA A 1 93 ? -17.674 7.443 1.083 1.00 92.56 93 ALA A CA 1
ATOM 709 C C . ALA A 1 93 ? -18.653 6.559 1.881 1.00 92.56 93 ALA A C 1
ATOM 711 O O . ALA A 1 93 ? -19.458 5.834 1.302 1.00 92.56 93 ALA A O 1
ATOM 712 N N . ALA A 1 94 ? -18.624 6.645 3.214 1.00 89.50 94 ALA A N 1
ATOM 713 C CA . ALA A 1 94 ? -19.538 5.900 4.072 1.00 89.50 94 ALA A CA 1
ATOM 714 C C . ALA A 1 94 ? -21.011 6.302 3.885 1.00 89.50 94 ALA A C 1
ATOM 716 O O . ALA A 1 94 ? -21.863 5.415 3.902 1.00 89.50 94 ALA A O 1
ATOM 717 N N . ARG A 1 95 ? -21.306 7.598 3.704 1.00 90.88 95 ARG A N 1
ATOM 718 C CA . ARG A 1 95 ? -22.670 8.098 3.445 1.00 90.88 95 ARG A CA 1
ATOM 719 C C . ARG A 1 95 ? -23.216 7.594 2.111 1.00 90.88 95 ARG A C 1
ATOM 721 O O . ARG A 1 95 ? -24.380 7.225 2.038 1.00 90.88 95 ARG A O 1
ATOM 728 N N . ASP A 1 96 ? -22.351 7.484 1.110 1.00 90.88 96 ASP A N 1
ATOM 729 C CA . ASP A 1 96 ? -22.722 7.073 -0.249 1.00 90.88 96 ASP A CA 1
ATOM 730 C C . ASP A 1 96 ? -22.738 5.544 -0.442 1.00 90.88 96 ASP A C 1
ATOM 732 O O . ASP A 1 96 ? -22.849 5.049 -1.565 1.00 90.88 96 ASP A O 1
ATOM 736 N N . GLY A 1 97 ? -22.572 4.766 0.636 1.00 91.12 97 GLY A N 1
ATOM 737 C CA . GLY A 1 97 ? -22.517 3.302 0.568 1.00 91.12 97 GLY A CA 1
ATOM 738 C C . GLY A 1 97 ? -21.279 2.754 -0.158 1.00 91.12 97 GLY A C 1
ATOM 739 O O . GLY A 1 97 ? -21.271 1.601 -0.595 1.00 91.12 97 GLY A O 1
ATOM 740 N N . VAL A 1 98 ? -20.220 3.556 -0.298 1.00 94.06 98 VAL A N 1
ATOM 741 C CA . VAL A 1 98 ? -18.955 3.140 -0.912 1.00 94.06 98 VAL A CA 1
ATOM 742 C C . VAL A 1 98 ? -18.202 2.223 0.048 1.00 94.06 98 VAL A C 1
ATOM 744 O O . VAL A 1 98 ? -18.062 2.499 1.243 1.00 94.06 98 VAL A O 1
ATOM 747 N N . THR A 1 99 ? -17.683 1.120 -0.486 1.00 94.75 99 THR A N 1
ATOM 748 C CA . THR A 1 99 ? -16.914 0.128 0.273 1.00 94.75 99 THR A CA 1
ATOM 749 C C . THR A 1 99 ? -15.459 0.039 -0.169 1.00 94.75 99 THR A C 1
ATOM 751 O O . THR A 1 99 ? -14.653 -0.546 0.548 1.00 94.75 99 THR A O 1
ATOM 754 N N . SER A 1 100 ? -15.113 0.588 -1.334 1.00 95.25 100 SER A N 1
ATOM 755 C CA . SER A 1 100 ? -13.765 0.540 -1.903 1.00 95.25 100 SER A CA 1
ATOM 756 C C . SER A 1 100 ? -13.411 1.864 -2.578 1.00 95.25 100 SER A C 1
ATOM 758 O O . SER A 1 100 ? -14.199 2.413 -3.347 1.00 95.25 100 SER A O 1
ATOM 760 N N . LEU A 1 101 ? -12.226 2.386 -2.288 1.00 95.38 101 LEU A N 1
ATOM 761 C CA . LEU A 1 101 ? -11.693 3.601 -2.885 1.00 95.38 101 LEU A CA 1
ATOM 762 C C . LEU A 1 101 ? -10.408 3.279 -3.649 1.00 95.38 101 LEU A C 1
ATOM 764 O O . LEU A 1 101 ? -9.452 2.734 -3.091 1.00 95.38 101 LEU A O 1
ATOM 768 N N . GLY A 1 102 ? -10.412 3.625 -4.935 1.00 94.81 102 GLY A N 1
ATOM 769 C CA . GLY A 1 102 ? -9.248 3.613 -5.808 1.00 94.81 102 GLY A CA 1
ATOM 770 C C . GLY A 1 102 ? -8.421 4.875 -5.608 1.00 94.81 102 GLY A C 1
ATOM 771 O O . GLY A 1 102 ? -8.942 5.986 -5.702 1.00 94.81 102 GLY A O 1
ATOM 772 N N . LEU A 1 103 ? -7.138 4.698 -5.330 1.00 95.75 103 LEU A N 1
ATOM 773 C CA . LEU A 1 103 ? -6.158 5.756 -5.132 1.00 95.75 103 LEU A CA 1
ATOM 774 C C . LEU A 1 103 ? -5.233 5.803 -6.351 1.00 95.75 103 LEU A C 1
ATOM 776 O O . LEU A 1 103 ? -4.826 4.740 -6.821 1.00 95.75 103 LEU A O 1
ATOM 780 N N . PRO A 1 104 ? -4.895 6.981 -6.896 1.00 95.75 104 PRO A N 1
ATOM 781 C CA . PRO A 1 104 ? -3.944 7.045 -7.996 1.00 95.75 104 PRO A CA 1
ATOM 782 C C . PRO A 1 104 ? -2.558 6.639 -7.492 1.00 95.75 104 PRO A C 1
ATOM 784 O O . PRO A 1 104 ? -2.056 7.230 -6.538 1.00 95.75 104 PRO A O 1
ATOM 787 N N . ARG A 1 105 ? -1.926 5.658 -8.132 1.00 97.12 105 ARG A N 1
ATOM 788 C CA . ARG A 1 105 ? -0.531 5.311 -7.873 1.00 97.12 105 ARG A CA 1
ATOM 789 C C . ARG A 1 105 ? 0.373 5.972 -8.906 1.00 97.12 105 ARG A C 1
ATOM 791 O O . ARG A 1 105 ? 0.121 5.915 -10.107 1.00 97.12 105 ARG A O 1
ATOM 798 N N . ARG A 1 106 ? 1.423 6.625 -8.421 1.00 96.81 106 ARG A N 1
ATOM 799 C CA . ARG A 1 106 ? 2.500 7.211 -9.216 1.00 96.81 106 ARG A CA 1
ATOM 800 C C . ARG A 1 106 ? 3.703 6.294 -9.106 1.00 96.81 106 ARG A C 1
ATOM 802 O O . ARG A 1 106 ? 4.335 6.236 -8.055 1.00 96.81 106 ARG A O 1
ATOM 809 N N . ASN A 1 107 ? 3.981 5.561 -10.174 1.00 97.44 107 ASN A N 1
ATOM 810 C CA . ASN A 1 107 ? 5.126 4.668 -10.241 1.00 97.44 107 ASN A CA 1
ATOM 811 C C . ASN A 1 107 ? 6.384 5.495 -10.551 1.00 97.44 107 ASN A C 1
ATOM 813 O O . ASN A 1 107 ? 6.519 6.034 -11.646 1.00 97.44 107 ASN A O 1
ATOM 817 N N . LEU A 1 108 ? 7.274 5.634 -9.572 1.00 97.50 108 LEU A N 1
ATOM 818 C CA . LEU A 1 108 ? 8.540 6.353 -9.674 1.00 97.50 108 LEU A CA 1
ATOM 819 C C . LEU A 1 108 ? 9.669 5.330 -9.831 1.00 97.50 108 LEU A C 1
ATOM 821 O O . LEU A 1 108 ? 10.049 4.679 -8.860 1.00 97.50 108 LEU A O 1
ATOM 825 N N . VAL A 1 109 ? 10.199 5.177 -11.044 1.00 97.62 109 VAL A N 1
ATOM 826 C CA . VAL A 1 109 ? 11.348 4.305 -11.326 1.00 97.62 109 VAL A CA 1
ATOM 827 C C . VAL A 1 109 ? 12.616 5.145 -11.321 1.00 97.62 109 VAL A C 1
ATOM 829 O O . VAL A 1 109 ? 12.739 6.088 -12.102 1.00 97.62 109 VAL A O 1
ATOM 832 N N . ASP A 1 110 ? 13.527 4.842 -10.396 1.00 96.62 110 ASP A N 1
ATOM 833 C CA . ASP A 1 110 ? 14.758 5.607 -10.157 1.00 96.62 110 ASP A CA 1
ATOM 834 C C . ASP A 1 110 ? 14.472 7.122 -10.007 1.00 96.62 110 ASP A C 1
ATOM 836 O O . ASP A 1 110 ? 15.166 7.986 -10.542 1.00 96.62 110 ASP A O 1
ATOM 840 N N . GLY A 1 111 ? 13.374 7.442 -9.307 1.00 96.00 111 GLY A N 1
ATOM 841 C CA . GLY A 1 111 ? 12.912 8.810 -9.044 1.00 96.00 111 GLY A CA 1
ATOM 842 C C . GLY A 1 111 ? 12.131 9.481 -10.183 1.00 96.00 111 GLY A C 1
ATOM 843 O O . GLY A 1 111 ? 11.687 10.617 -10.020 1.00 96.00 111 GLY A O 1
ATOM 844 N N . ARG A 1 112 ? 11.922 8.812 -11.325 1.00 96.31 112 ARG A N 1
ATOM 845 C CA . ARG A 1 112 ? 11.193 9.362 -12.482 1.00 96.31 112 ARG A CA 1
ATOM 846 C C . ARG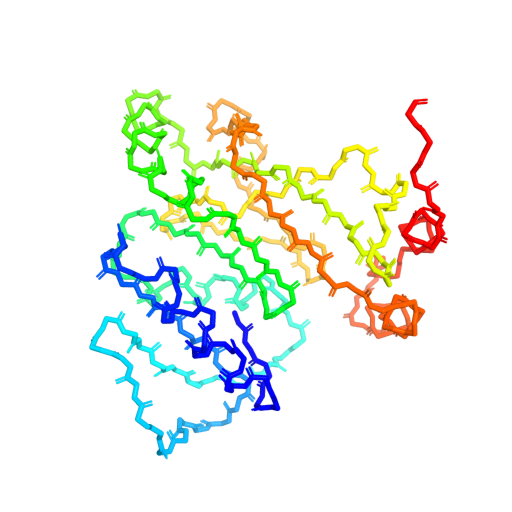 A 1 112 ? 9.823 8.710 -12.634 1.00 96.31 112 ARG A C 1
ATOM 848 O O . ARG A 1 112 ? 9.713 7.490 -12.581 1.00 96.31 112 ARG A O 1
ATOM 855 N N . LEU A 1 113 ? 8.784 9.513 -12.867 1.00 97.19 113 LEU A N 1
ATOM 856 C CA . LEU A 1 113 ? 7.445 8.994 -13.158 1.00 97.19 113 LEU A CA 1
ATOM 857 C C . LEU A 1 113 ? 7.470 8.146 -14.435 1.00 97.19 113 LEU A C 1
ATOM 859 O O . LEU A 1 113 ? 7.989 8.596 -15.460 1.00 97.19 113 LEU A O 1
ATOM 863 N N . SER A 1 114 ? 6.909 6.943 -14.365 1.00 97.62 114 SER A N 1
ATOM 864 C CA . SER A 1 114 ? 6.822 6.022 -15.494 1.00 97.62 114 SER A CA 1
ATOM 865 C C . SER A 1 114 ? 5.486 6.080 -16.227 1.00 97.62 114 SER A C 1
ATOM 867 O O . SER A 1 114 ? 4.488 6.580 -15.704 1.00 97.62 114 SER A O 1
ATOM 869 N N . ASP A 1 115 ? 5.477 5.535 -17.440 1.00 96.88 115 ASP A N 1
ATOM 870 C CA . ASP A 1 115 ? 4.351 5.544 -18.373 1.00 96.88 115 ASP A CA 1
ATOM 871 C C . ASP A 1 115 ? 3.231 4.565 -17.989 1.00 96.88 115 ASP A C 1
ATOM 873 O O . ASP A 1 115 ? 2.167 4.543 -18.604 1.00 96.88 115 ASP A O 1
ATOM 877 N N . LEU A 1 116 ? 3.415 3.785 -16.915 1.00 95.44 116 LEU A N 1
ATOM 878 C CA . LEU A 1 116 ? 2.320 3.056 -16.275 1.00 95.44 116 LEU A CA 1
ATOM 879 C C . LEU A 1 116 ? 1.444 4.037 -15.476 1.00 95.44 116 LEU A C 1
ATOM 881 O O . LEU A 1 116 ? 1.457 4.060 -14.239 1.00 95.44 116 LEU A O 1
ATOM 885 N N . TYR A 1 117 ? 0.717 4.874 -16.216 1.00 90.81 117 TYR A N 1
ATOM 886 C CA . TYR A 1 117 ? -0.125 5.952 -15.721 1.00 90.81 117 TYR A CA 1
ATOM 887 C C . TYR A 1 117 ? -1.306 6.205 -16.687 1.00 90.81 117 TYR A C 1
ATOM 889 O O . TYR A 1 117 ? -1.088 6.312 -17.891 1.00 90.81 117 TYR A O 1
ATOM 897 N N . PRO A 1 118 ? -2.559 6.340 -16.204 1.00 91.25 118 PRO A N 1
ATOM 898 C CA . PRO A 1 118 ? -2.984 6.264 -14.807 1.00 91.25 118 PRO A CA 1
ATOM 899 C C . PRO A 1 118 ? -2.992 4.825 -14.262 1.00 91.25 118 PRO A C 1
ATOM 901 O O . PRO A 1 118 ? -3.403 3.890 -14.941 1.00 91.25 118 PRO A O 1
ATOM 904 N N . ASP A 1 119 ? -2.616 4.664 -12.990 1.00 94.75 119 ASP A N 1
ATOM 905 C CA . ASP A 1 119 ? -2.599 3.372 -12.285 1.00 94.75 119 ASP A CA 1
ATOM 906 C C . ASP A 1 119 ? -3.459 3.436 -11.004 1.00 94.75 119 ASP A C 1
ATOM 908 O O . ASP A 1 119 ? -2.948 3.706 -9.914 1.00 94.75 119 ASP A O 1
ATOM 912 N N . PRO A 1 120 ? -4.793 3.276 -11.100 1.00 94.00 120 PRO A N 1
ATOM 913 C CA . PRO A 1 120 ? -5.665 3.303 -9.931 1.00 94.00 120 PRO A CA 1
ATOM 914 C C . PRO A 1 120 ? -5.548 2.011 -9.108 1.00 94.00 120 PRO A C 1
ATOM 916 O O . PRO A 1 120 ? -5.822 0.911 -9.589 1.00 94.00 120 PRO A O 1
ATOM 919 N N . GLN A 1 121 ? -5.237 2.161 -7.821 1.00 94.94 121 GLN A N 1
ATOM 920 C CA . GLN A 1 121 ? -5.084 1.074 -6.858 1.00 94.94 121 GLN A CA 1
ATOM 921 C C . GLN A 1 121 ? -6.190 1.112 -5.801 1.00 94.94 121 GLN A C 1
ATOM 923 O O . GLN A 1 121 ? -6.289 2.045 -5.005 1.00 94.94 121 GLN A O 1
ATOM 928 N N . TYR A 1 122 ? -7.029 0.076 -5.752 1.00 94.69 122 TYR A N 1
ATOM 929 C CA . TYR A 1 122 ? -8.122 -0.035 -4.779 1.00 94.69 122 TYR A CA 1
ATOM 930 C C . TYR A 1 122 ? -7.615 -0.528 -3.421 1.00 94.69 122 TYR A C 1
ATOM 932 O O . TYR A 1 122 ? -7.898 -1.647 -2.989 1.00 94.69 122 TYR A O 1
ATOM 940 N N . ARG A 1 123 ? -6.825 0.320 -2.758 1.00 93.94 123 ARG A N 1
ATOM 941 C CA . ARG A 1 123 ? -6.085 0.010 -1.525 1.00 93.94 123 ARG A CA 1
ATOM 942 C C . ARG A 1 123 ? -6.698 0.606 -0.259 1.00 93.94 123 ARG A C 1
ATOM 944 O O . ARG A 1 123 ? -6.255 0.255 0.830 1.00 93.94 123 ARG A O 1
ATOM 951 N N . LEU A 1 124 ? -7.738 1.435 -0.377 1.00 96.19 124 LEU A N 1
ATOM 952 C CA . LEU A 1 124 ? -8.500 1.960 0.757 1.00 96.19 124 LEU A CA 1
ATOM 953 C C . LEU A 1 124 ? -9.902 1.347 0.781 1.00 96.19 124 LEU A C 1
ATOM 955 O O . LEU A 1 124 ? -10.766 1.697 -0.017 1.00 96.19 124 LEU A O 1
ATOM 959 N N . ASN A 1 125 ? -10.131 0.400 1.686 1.00 96.50 125 ASN A N 1
ATOM 960 C CA . ASN A 1 125 ? -11.310 -0.462 1.643 1.00 96.50 125 ASN A CA 1
ATOM 961 C C . ASN A 1 125 ? -11.981 -0.589 3.005 1.00 96.50 125 ASN A C 1
ATOM 963 O O . ASN A 1 125 ? -11.327 -0.507 4.041 1.00 96.50 125 ASN A O 1
ATOM 967 N N . ARG A 1 126 ? -13.283 -0.880 3.013 1.00 95.94 126 ARG A N 1
ATOM 968 C CA . ARG A 1 126 ? -13.949 -1.394 4.211 1.00 95.94 126 ARG A CA 1
ATOM 969 C C . ARG A 1 126 ? -13.281 -2.693 4.655 1.00 95.94 126 ARG A C 1
ATOM 971 O O . ARG A 1 126 ? -12.926 -3.527 3.822 1.00 95.94 126 ARG A O 1
ATOM 978 N N . ARG A 1 127 ? -13.191 -2.900 5.968 1.00 96.19 127 ARG A N 1
ATOM 979 C CA . ARG A 1 127 ? -12.547 -4.074 6.583 1.00 96.19 127 ARG A CA 1
ATOM 980 C C . ARG A 1 127 ? -13.085 -5.420 6.075 1.00 96.19 127 ARG A C 1
ATOM 982 O O . ARG A 1 127 ? -12.354 -6.403 5.976 1.00 96.19 127 ARG A O 1
ATOM 989 N N . PHE A 1 128 ? -14.375 -5.491 5.743 1.00 94.50 128 PHE A N 1
ATOM 990 C CA . PHE A 1 128 ? -15.008 -6.721 5.246 1.00 94.50 128 PHE A CA 1
ATOM 991 C C . PHE A 1 128 ? -14.709 -7.019 3.769 1.00 94.50 128 PHE A C 1
ATOM 993 O O . PHE A 1 128 ? -15.008 -8.114 3.299 1.00 94.50 128 PHE A O 1
ATOM 1000 N N . VAL A 1 129 ? -14.135 -6.072 3.022 1.00 94.81 129 VAL A N 1
ATOM 1001 C CA . VAL A 1 129 ? -13.783 -6.269 1.613 1.00 94.81 129 VAL A CA 1
ATOM 1002 C C . VAL A 1 129 ? -12.683 -7.322 1.519 1.00 94.81 129 VAL A C 1
ATOM 1004 O O . VAL A 1 129 ? -11.696 -7.286 2.260 1.00 94.81 129 VAL A O 1
ATOM 1007 N N . ARG A 1 130 ? -12.863 -8.265 0.595 1.00 94.62 130 ARG A N 1
ATOM 1008 C CA . ARG A 1 130 ? -11.904 -9.333 0.320 1.00 94.62 130 ARG A CA 1
ATOM 1009 C C . ARG A 1 130 ? -11.276 -9.150 -1.049 1.00 94.62 130 ARG A C 1
ATOM 1011 O O . ARG A 1 130 ? -11.957 -8.774 -2.002 1.00 94.62 130 ARG A O 1
ATOM 1018 N N . PHE A 1 131 ? -9.981 -9.402 -1.107 1.00 94.81 131 PHE A N 1
ATOM 1019 C CA . PHE A 1 131 ? -9.167 -9.427 -2.308 1.00 94.81 131 PHE A CA 1
ATOM 1020 C C . PHE A 1 131 ? -9.211 -10.816 -2.943 1.00 94.81 131 PHE A C 1
ATOM 1022 O O . PHE A 1 131 ? -9.332 -11.815 -2.230 1.00 94.81 131 PHE A O 1
ATOM 1029 N N . ALA A 1 132 ? -9.119 -10.856 -4.267 1.00 93.00 132 ALA A N 1
ATOM 1030 C CA . ALA A 1 132 ? -9.008 -12.064 -5.074 1.00 93.00 132 ALA A CA 1
ATOM 1031 C C . ALA A 1 132 ? -7.949 -11.861 -6.168 1.00 93.00 132 ALA A C 1
ATOM 1033 O O . ALA A 1 132 ? -7.741 -10.733 -6.615 1.00 93.00 132 ALA A O 1
ATOM 1034 N N . GLY A 1 133 ? -7.329 -12.955 -6.615 1.00 89.06 133 GLY A N 1
ATOM 1035 C CA . GLY A 1 133 ? -6.208 -12.957 -7.561 1.00 89.06 133 GLY A CA 1
ATOM 1036 C C . GLY A 1 133 ? -4.864 -13.118 -6.849 1.00 89.06 133 GLY A C 1
ATOM 1037 O O . GLY A 1 133 ? -4.653 -12.519 -5.805 1.00 89.06 133 GLY A O 1
ATOM 1038 N N . VAL A 1 134 ? -3.967 -13.932 -7.409 1.00 85.06 134 VAL A N 1
ATOM 1039 C CA . VAL A 1 134 ? -2.700 -14.296 -6.748 1.00 85.06 134 VAL A CA 1
ATOM 1040 C C . VAL A 1 134 ? -1.703 -13.137 -6.784 1.00 85.06 134 VAL A C 1
ATOM 1042 O O . VAL A 1 134 ? -1.350 -12.620 -5.735 1.00 85.06 134 VAL A O 1
ATOM 1045 N N . VAL A 1 135 ? -1.283 -12.699 -7.980 1.00 83.50 135 VAL A N 1
ATOM 1046 C CA . VAL A 1 135 ? -0.307 -11.602 -8.177 1.00 83.50 135 VAL A CA 1
ATOM 1047 C C . VAL A 1 135 ? -1.000 -10.257 -8.369 1.00 83.50 135 VAL A C 1
ATOM 1049 O O . VAL A 1 135 ? -0.742 -9.294 -7.654 1.00 83.50 135 VAL A O 1
ATOM 1052 N N . HIS A 1 136 ? -1.910 -10.184 -9.338 1.00 85.44 136 HIS A N 1
ATOM 1053 C CA . HIS A 1 136 ? -2.677 -8.975 -9.634 1.00 85.44 136 HIS A CA 1
ATOM 1054 C C . HIS A 1 136 ? -3.978 -8.977 -8.850 1.00 85.44 136 HIS A C 1
ATOM 1056 O O . HIS A 1 136 ? -5.067 -8.937 -9.429 1.00 85.44 136 HIS A O 1
ATOM 1062 N N . GLU A 1 137 ? -3.833 -9.097 -7.532 1.00 87.56 137 GLU A N 1
ATOM 1063 C CA . GLU A 1 137 ? -4.952 -9.028 -6.609 1.00 87.56 137 GLU A CA 1
ATOM 1064 C C . GLU A 1 137 ? -5.787 -7.769 -6.859 1.00 87.56 137 GLU A C 1
ATOM 1066 O O . GLU A 1 137 ? -5.274 -6.732 -7.293 1.00 87.56 137 GLU A O 1
ATOM 1071 N N . ARG A 1 138 ? -7.095 -7.879 -6.619 1.00 90.44 138 ARG A N 1
ATOM 1072 C CA . ARG A 1 138 ? -8.020 -6.746 -6.547 1.00 90.44 138 ARG A CA 1
ATOM 1073 C C . ARG A 1 138 ? -9.147 -7.053 -5.567 1.00 90.44 138 ARG A C 1
ATOM 1075 O O . ARG A 1 138 ? -9.487 -8.224 -5.378 1.00 90.44 138 ARG A O 1
ATOM 1082 N N . PRO A 1 139 ? -9.807 -6.039 -4.982 1.00 91.50 139 PRO A N 1
ATOM 1083 C CA . PRO A 1 139 ? -11.049 -6.257 -4.253 1.00 91.50 139 PRO A CA 1
ATOM 1084 C C . PRO A 1 139 ? -12.093 -6.982 -5.115 1.00 91.50 139 PRO A C 1
ATOM 1086 O O . PRO A 1 139 ? -12.495 -6.493 -6.170 1.00 91.50 139 PRO A O 1
ATOM 1089 N N . ALA A 1 140 ? -12.597 -8.124 -4.647 1.00 86.62 140 ALA A N 1
ATOM 1090 C CA . ALA A 1 140 ? -13.575 -8.944 -5.370 1.00 86.62 140 ALA A CA 1
ATOM 1091 C C . ALA A 1 140 ? -14.898 -8.195 -5.640 1.00 86.62 140 ALA A C 1
ATOM 1093 O O . ALA A 1 140 ? -15.627 -8.483 -6.593 1.00 86.62 140 ALA A O 1
ATOM 1094 N N . LEU A 1 141 ? -15.201 -7.191 -4.809 1.00 77.12 141 LEU A N 1
ATOM 1095 C CA . LEU A 1 141 ? -16.391 -6.348 -4.916 1.00 77.12 141 LEU A CA 1
ATOM 1096 C C . LEU A 1 141 ? -16.335 -5.320 -6.052 1.00 77.12 141 LEU A C 1
ATOM 1098 O O . LEU A 1 141 ? -17.359 -4.689 -6.305 1.00 77.12 141 LEU A O 1
ATOM 1102 N N . LEU A 1 142 ? -15.216 -5.173 -6.773 1.00 68.62 142 LEU A N 1
ATOM 1103 C CA . LEU A 1 142 ? -15.166 -4.309 -7.964 1.00 68.62 142 LEU A CA 1
ATOM 1104 C C . LEU A 1 142 ? -16.121 -4.761 -9.077 1.00 68.62 142 LEU A C 1
ATOM 1106 O O . LEU A 1 142 ? -16.510 -3.952 -9.911 1.00 68.62 142 LEU A O 1
ATOM 1110 N N . SER A 1 143 ? -16.590 -6.009 -9.034 1.00 62.66 143 SER A N 1
ATOM 1111 C CA . SER A 1 143 ? -17.714 -6.495 -9.848 1.00 62.66 143 SER A CA 1
ATOM 1112 C C . SER A 1 143 ? -19.041 -5.751 -9.589 1.00 62.66 143 SER A C 1
ATOM 1114 O O . SER A 1 143 ? -19.985 -5.887 -10.363 1.00 62.66 143 SER A O 1
ATOM 1116 N N . ARG A 1 144 ? -19.136 -4.949 -8.516 1.00 72.00 144 ARG A N 1
ATOM 1117 C CA . ARG A 1 144 ? -20.300 -4.125 -8.147 1.00 72.00 144 ARG A CA 1
ATOM 1118 C C . ARG A 1 144 ? -19.921 -2.634 -8.161 1.00 72.00 144 ARG A C 1
ATOM 1120 O O . ARG A 1 144 ? -19.702 -2.057 -7.093 1.00 72.00 144 ARG A O 1
ATOM 1127 N N . PRO A 1 145 ? -19.889 -1.976 -9.336 1.00 64.44 145 PRO A N 1
ATOM 1128 C CA . PRO A 1 145 ? -19.284 -0.649 -9.515 1.00 64.44 145 PRO A CA 1
ATOM 1129 C C . PRO A 1 145 ? -19.892 0.444 -8.626 1.00 64.44 145 PRO A C 1
ATOM 1131 O O . PRO A 1 145 ? -19.196 1.365 -8.207 1.00 64.44 145 PRO A O 1
ATOM 1134 N N . ARG A 1 146 ? -21.167 0.309 -8.233 1.00 77.56 146 ARG A N 1
ATOM 1135 C CA . ARG A 1 146 ? -21.822 1.240 -7.301 1.00 77.56 146 ARG A CA 1
ATOM 1136 C C . ARG A 1 146 ? -21.113 1.369 -5.947 1.00 77.56 146 ARG A C 1
ATOM 1138 O O . ARG A 1 146 ? -21.225 2.428 -5.339 1.00 77.56 146 ARG A O 1
ATOM 1145 N N . HIS A 1 147 ? -20.346 0.367 -5.513 1.00 84.19 147 HIS A N 1
ATOM 1146 C CA . HIS A 1 147 ? -19.643 0.376 -4.226 1.00 84.19 147 HIS A CA 1
ATOM 1147 C C . HIS A 1 147 ? -18.180 0.842 -4.310 1.00 84.19 147 HIS A C 1
ATOM 1149 O O . HIS A 1 147 ? -17.480 0.816 -3.295 1.00 84.19 147 HIS A O 1
ATOM 1155 N N . ALA A 1 148 ? -17.707 1.257 -5.489 1.00 91.25 148 ALA A N 1
ATOM 1156 C CA . ALA A 1 148 ? -16.338 1.711 -5.697 1.00 91.25 148 ALA A CA 1
ATOM 1157 C C . ALA A 1 148 ? -16.294 3.149 -6.239 1.00 91.25 148 ALA A C 1
ATOM 1159 O O . ALA A 1 148 ? -17.126 3.532 -7.063 1.00 91.25 148 ALA A O 1
ATOM 1160 N N . ARG A 1 149 ? -15.340 3.963 -5.777 1.00 92.19 149 ARG A N 1
ATOM 1161 C CA . ARG A 1 149 ? -15.079 5.324 -6.294 1.00 92.19 149 ARG A CA 1
ATOM 1162 C C . ARG A 1 149 ? -13.580 5.594 -6.361 1.00 92.19 149 ARG A C 1
ATOM 1164 O O . ARG A 1 149 ? -12.803 4.897 -5.717 1.00 92.19 149 ARG A O 1
ATOM 1171 N N . LEU A 1 150 ? -13.175 6.614 -7.115 1.00 92.81 150 LEU A N 1
ATOM 1172 C CA . LEU A 1 150 ? -11.794 7.098 -7.134 1.00 92.81 150 LEU A CA 1
ATOM 1173 C C . LEU A 1 150 ? -11.633 8.284 -6.177 1.00 92.81 150 LEU A C 1
ATOM 1175 O O . LEU A 1 150 ? -12.443 9.208 -6.194 1.00 92.81 150 LEU A O 1
ATOM 1179 N N . ALA A 1 151 ? -10.571 8.279 -5.375 1.00 93.00 151 ALA A N 1
ATOM 1180 C CA . ALA A 1 151 ? -10.169 9.392 -4.522 1.00 93.00 151 ALA A CA 1
ATOM 1181 C C . ALA A 1 151 ? -8.858 9.997 -5.052 1.00 93.00 151 ALA A C 1
ATOM 1183 O O . ALA A 1 151 ? -7.765 9.710 -4.568 1.00 93.00 151 ALA A O 1
ATOM 1184 N N . LEU A 1 152 ? -8.980 10.848 -6.075 1.00 90.56 152 LEU A N 1
ATOM 1185 C CA . LEU A 1 152 ? -7.845 11.388 -6.837 1.00 90.56 152 LEU A CA 1
ATOM 1186 C C . LEU A 1 152 ? -6.889 12.278 -6.016 1.00 90.56 152 LEU A C 1
ATOM 1188 O O . LEU A 1 152 ? -5.724 12.416 -6.369 1.00 90.56 152 LEU A O 1
ATOM 1192 N N . GLY A 1 153 ? -7.361 12.862 -4.910 1.00 88.62 153 GLY A N 1
ATOM 1193 C CA . GLY A 1 153 ? -6.568 13.738 -4.034 1.00 88.62 153 GLY A CA 1
ATOM 1194 C C . GLY A 1 153 ? -5.664 13.019 -3.021 1.00 88.62 153 GLY A C 1
ATOM 1195 O O . GLY A 1 153 ? -5.080 13.674 -2.155 1.00 88.62 153 GLY A O 1
ATOM 1196 N N . ALA A 1 154 ? -5.572 11.688 -3.082 1.00 90.00 154 ALA A N 1
ATOM 1197 C CA . ALA A 1 154 ? -4.773 10.881 -2.162 1.00 90.00 154 ALA A CA 1
ATOM 1198 C C . ALA A 1 154 ? -3.841 9.921 -2.923 1.00 90.00 154 ALA A C 1
ATOM 1200 O O . ALA A 1 154 ? -4.078 8.712 -2.914 1.00 90.00 154 ALA A O 1
ATOM 1201 N N . PRO A 1 155 ? -2.814 10.444 -3.624 1.00 94.69 155 PRO A N 1
ATOM 1202 C CA . PRO A 1 155 ? -1.917 9.607 -4.399 1.00 94.69 155 PRO A CA 1
ATOM 1203 C C . PRO A 1 155 ? -1.037 8.725 -3.514 1.00 94.69 155 PRO A C 1
ATOM 1205 O O . PRO A 1 155 ? -0.572 9.148 -2.455 1.00 94.69 155 PRO A O 1
ATOM 1208 N N . ILE A 1 156 ? -0.786 7.515 -4.001 1.00 97.25 156 ILE A N 1
ATOM 1209 C CA . ILE A 1 156 ? 0.278 6.632 -3.530 1.00 97.25 156 ILE A CA 1
ATOM 1210 C C . ILE A 1 156 ? 1.497 6.888 -4.416 1.00 97.25 156 ILE A C 1
ATOM 1212 O O . ILE A 1 156 ? 1.395 6.855 -5.641 1.00 97.25 156 ILE A O 1
ATOM 1216 N N . GLU A 1 157 ? 2.649 7.137 -3.817 1.00 97.00 157 GLU A N 1
ATOM 1217 C CA . GLU A 1 157 ? 3.934 7.177 -4.510 1.00 97.00 157 GLU A CA 1
ATOM 1218 C C . GLU A 1 157 ? 4.596 5.815 -4.358 1.00 97.00 157 GLU A C 1
ATOM 1220 O O . GLU A 1 157 ? 4.733 5.325 -3.244 1.00 97.00 157 GLU A O 1
ATOM 1225 N N . HIS A 1 158 ? 4.973 5.188 -5.465 1.00 97.38 158 HIS A N 1
ATOM 1226 C CA . HIS A 1 158 ? 5.539 3.845 -5.481 1.00 97.38 158 HIS A CA 1
ATOM 1227 C C . HIS A 1 158 ? 6.969 3.909 -5.997 1.00 97.38 158 HIS A C 1
ATOM 1229 O O . HIS A 1 158 ? 7.196 4.245 -7.159 1.00 97.38 158 HIS A O 1
ATOM 1235 N N . HIS A 1 159 ? 7.921 3.625 -5.116 1.00 96.69 159 HIS A N 1
ATOM 1236 C CA . HIS A 1 159 ? 9.347 3.832 -5.335 1.00 96.69 159 HIS A CA 1
ATOM 1237 C C . HIS A 1 159 ? 10.003 2.534 -5.786 1.00 96.69 159 HIS A C 1
ATOM 1239 O O . HIS A 1 159 ? 10.173 1.585 -5.022 1.00 96.69 159 HIS A O 1
ATOM 1245 N N . LEU A 1 160 ? 10.387 2.494 -7.053 1.00 95.25 160 LEU A N 1
ATOM 1246 C CA . LEU A 1 160 ? 10.941 1.321 -7.709 1.00 95.25 160 LEU A CA 1
ATOM 1247 C C . LEU A 1 160 ? 12.348 1.620 -8.224 1.00 95.25 160 LEU A C 1
ATOM 1249 O O . LEU A 1 160 ? 12.633 2.730 -8.665 1.00 95.25 160 LEU A O 1
ATOM 1253 N N . SER A 1 161 ? 13.207 0.602 -8.244 1.00 95.38 161 SER A N 1
ATOM 1254 C CA . SER A 1 161 ? 14.423 0.633 -9.060 1.00 95.38 161 SER A CA 1
ATOM 1255 C C . SER A 1 161 ? 14.193 -0.090 -10.382 1.00 95.38 161 SER A C 1
ATOM 1257 O O . SER A 1 161 ? 13.449 -1.078 -10.426 1.00 95.38 161 SER A O 1
ATOM 1259 N N . ALA A 1 162 ? 14.861 0.332 -11.460 1.00 94.25 162 ALA A N 1
ATOM 1260 C CA . ALA A 1 162 ? 14.759 -0.376 -12.740 1.00 94.25 162 ALA A CA 1
ATOM 1261 C C . ALA A 1 162 ? 15.195 -1.850 -12.626 1.00 94.25 162 ALA A C 1
ATOM 1263 O O . ALA A 1 162 ? 14.628 -2.726 -13.280 1.00 94.25 162 ALA A O 1
ATOM 1264 N N . ALA A 1 163 ? 16.172 -2.150 -11.762 1.00 93.38 163 ALA A N 1
ATOM 1265 C CA . ALA A 1 163 ? 16.586 -3.523 -11.467 1.00 93.38 163 ALA A CA 1
ATOM 1266 C C . ALA A 1 163 ? 15.440 -4.349 -10.855 1.00 93.38 163 ALA A C 1
ATOM 1268 O O . ALA A 1 163 ? 15.167 -5.461 -11.307 1.00 93.38 163 ALA A O 1
ATOM 1269 N N . ARG A 1 164 ? 14.712 -3.784 -9.881 1.00 90.62 164 ARG A N 1
ATOM 1270 C CA . ARG A 1 164 ? 13.555 -4.441 -9.257 1.00 90.62 164 ARG A CA 1
ATOM 1271 C C . ARG A 1 164 ? 12.401 -4.642 -10.240 1.00 90.62 164 ARG A C 1
ATOM 1273 O O . ARG A 1 164 ? 11.719 -5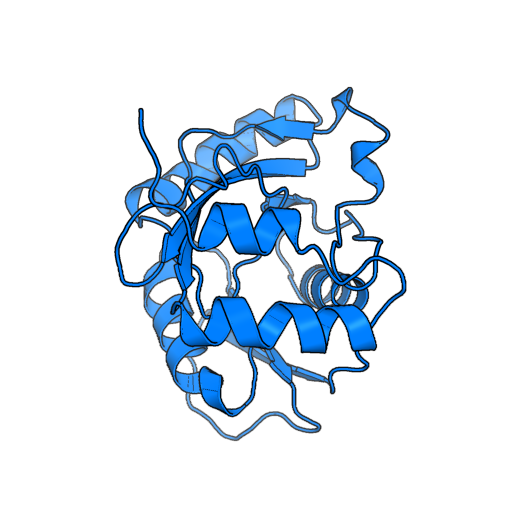.662 -10.169 1.00 90.62 164 ARG A O 1
ATOM 1280 N N . VAL A 1 165 ? 12.188 -3.697 -11.158 1.00 92.25 165 VAL A N 1
ATOM 1281 C CA . VAL A 1 165 ? 11.160 -3.803 -12.208 1.00 92.25 165 VAL A CA 1
ATOM 1282 C C . VAL A 1 165 ? 11.431 -4.972 -13.157 1.00 92.25 165 VAL A C 1
ATOM 1284 O O . VAL A 1 165 ? 10.491 -5.676 -13.501 1.00 92.25 165 VAL A O 1
ATOM 1287 N N . ARG A 1 166 ? 12.689 -5.230 -13.527 1.00 90.44 166 ARG A N 1
ATOM 1288 C CA . ARG A 1 166 ? 13.041 -6.386 -14.373 1.00 90.44 166 ARG A CA 1
ATOM 1289 C C . ARG A 1 166 ? 12.911 -7.706 -13.612 1.00 90.44 166 ARG A C 1
ATOM 1291 O O . ARG A 1 166 ? 12.268 -8.637 -14.080 1.00 90.44 166 ARG A O 1
ATOM 1298 N N . ALA A 1 167 ? 13.440 -7.757 -12.388 1.00 88.56 167 ALA A N 1
ATOM 1299 C CA . ALA A 1 167 ? 13.421 -8.975 -11.579 1.00 88.56 167 ALA A CA 1
ATOM 1300 C C . ALA A 1 167 ? 11.997 -9.444 -11.220 1.00 88.56 167 ALA A C 1
ATOM 1302 O O . ALA A 1 167 ? 11.735 -10.643 -11.126 1.00 88.56 167 ALA A O 1
ATOM 1303 N N . ARG A 1 168 ? 11.046 -8.519 -11.009 1.00 87.12 168 ARG A N 1
ATOM 1304 C CA . ARG A 1 168 ? 9.698 -8.896 -10.548 1.00 87.12 168 ARG A CA 1
ATOM 1305 C C . ARG A 1 168 ? 8.892 -9.674 -11.591 1.00 87.12 168 ARG A C 1
ATOM 1307 O O . ARG A 1 168 ? 8.037 -10.453 -11.191 1.00 87.12 168 ARG A O 1
ATOM 1314 N N . THR A 1 169 ? 9.096 -9.448 -12.891 1.00 83.56 169 THR A N 1
ATOM 1315 C CA . THR A 1 169 ? 8.266 -10.081 -13.934 1.00 83.56 169 THR A CA 1
ATOM 1316 C C . THR A 1 169 ? 8.494 -11.583 -13.973 1.00 83.56 169 THR A C 1
ATOM 1318 O O . THR A 1 169 ? 7.530 -12.343 -14.054 1.00 83.56 169 THR A O 1
ATOM 1321 N N . GLU A 1 170 ? 9.749 -12.009 -13.831 1.00 80.75 170 GLU A N 1
ATOM 1322 C CA . GLU A 1 170 ? 10.123 -13.419 -13.709 1.00 80.75 170 GLU A CA 1
ATOM 1323 C C . GLU A 1 170 ? 9.516 -14.037 -12.445 1.00 80.75 170 GLU A C 1
ATOM 1325 O O . GLU A 1 170 ? 8.823 -15.053 -12.517 1.00 80.75 170 GLU A O 1
ATOM 1330 N N . VAL A 1 171 ? 9.688 -13.369 -11.298 1.00 83.88 171 VAL A N 1
ATOM 1331 C CA . VAL A 1 171 ? 9.148 -13.819 -10.004 1.00 83.88 171 VAL A CA 1
ATOM 1332 C C . VAL A 1 171 ? 7.625 -13.968 -10.061 1.00 83.88 171 VAL A C 1
ATOM 1334 O O . VAL A 1 171 ? 7.079 -14.997 -9.671 1.00 83.88 171 VAL A O 1
ATOM 1337 N N . TYR A 1 172 ? 6.919 -12.966 -10.579 1.00 85.94 172 TYR A N 1
ATOM 1338 C CA . TYR A 1 172 ? 5.462 -12.985 -10.687 1.00 85.94 172 TYR A CA 1
ATOM 1339 C C . TYR A 1 172 ? 4.965 -14.005 -11.715 1.00 85.94 172 TYR A C 1
ATOM 1341 O O . TYR A 1 172 ? 3.929 -14.635 -11.499 1.00 85.94 172 TYR A O 1
ATOM 1349 N N . GLY A 1 173 ? 5.705 -14.198 -12.809 1.00 80.88 173 GLY A N 1
ATOM 1350 C CA . GLY A 1 173 ? 5.441 -15.248 -13.789 1.00 80.88 173 GLY A CA 1
ATOM 1351 C C . GLY A 1 173 ? 5.518 -16.648 -13.189 1.00 80.88 173 GLY A C 1
ATOM 1352 O O . GLY A 1 173 ? 4.663 -17.480 -13.487 1.00 80.88 173 GLY A O 1
ATOM 1353 N N . ALA A 1 174 ? 6.487 -16.887 -12.302 1.00 84.56 174 ALA A N 1
ATOM 1354 C CA . ALA A 1 174 ? 6.631 -18.158 -11.597 1.00 84.56 174 ALA A CA 1
ATOM 1355 C C . ALA A 1 174 ? 5.518 -18.403 -10.560 1.00 84.56 174 ALA A C 1
ATOM 1357 O O . ALA A 1 174 ? 5.160 -19.550 -10.306 1.00 84.56 174 ALA A O 1
ATOM 1358 N N . MET A 1 175 ? 4.946 -17.342 -9.978 1.00 84.19 175 MET A N 1
ATOM 1359 C CA . MET A 1 175 ? 3.901 -17.449 -8.949 1.00 84.19 175 MET A CA 1
ATOM 1360 C C . MET A 1 175 ? 2.521 -17.821 -9.504 1.00 84.19 175 MET A C 1
ATOM 1362 O O . MET A 1 175 ? 1.764 -18.527 -8.840 1.00 84.19 175 MET A O 1
ATOM 1366 N N . ALA A 1 176 ? 2.145 -17.326 -10.687 1.00 83.62 176 ALA A N 1
ATOM 1367 C CA . ALA A 1 176 ? 0.819 -17.583 -11.248 1.00 83.62 176 ALA A CA 1
ATOM 1368 C C . ALA A 1 176 ? 0.774 -17.451 -12.773 1.00 83.62 176 ALA A C 1
ATOM 1370 O O . ALA A 1 176 ? 1.425 -16.594 -13.375 1.00 83.62 176 ALA A O 1
ATOM 1371 N N . LYS A 1 177 ? -0.117 -18.226 -13.406 1.00 78.06 177 LYS A N 1
ATOM 1372 C CA . LYS A 1 177 ? -0.432 -18.075 -14.832 1.00 78.06 177 LYS A CA 1
ATOM 1373 C C . LYS A 1 177 ? -0.968 -16.663 -15.102 1.00 78.06 177 LYS A C 1
ATOM 1375 O O . LYS A 1 177 ? -1.986 -16.265 -14.540 1.00 78.06 177 LYS A O 1
ATOM 1380 N N . GLY A 1 178 ? -0.285 -15.916 -15.971 1.00 78.75 178 GLY A N 1
ATOM 1381 C CA . GLY A 1 178 ? -0.607 -14.512 -16.260 1.00 78.75 178 GLY A CA 1
ATOM 1382 C C . GLY A 1 178 ? -0.140 -13.512 -15.192 1.00 78.75 178 GLY A C 1
ATOM 1383 O O . GLY A 1 178 ? -0.572 -12.361 -15.222 1.00 78.75 178 GLY A O 1
ATOM 1384 N N . GLY A 1 179 ? 0.707 -13.940 -14.246 1.00 77.94 179 GLY A N 1
ATOM 1385 C CA . GLY A 1 179 ? 1.382 -13.052 -13.294 1.00 77.94 179 GLY A CA 1
ATOM 1386 C C . GLY A 1 179 ? 2.530 -12.260 -13.927 1.00 77.94 179 GLY A C 1
ATOM 1387 O O . GLY A 1 179 ? 2.790 -11.124 -13.537 1.00 77.94 179 GLY A O 1
ATOM 1388 N N . ALA A 1 180 ? 3.179 -12.814 -14.955 1.00 82.88 180 ALA A N 1
ATOM 1389 C CA . ALA A 1 180 ? 4.088 -12.044 -15.795 1.00 82.88 180 ALA A CA 1
ATOM 1390 C C . ALA A 1 180 ? 3.279 -11.065 -16.655 1.00 82.88 180 ALA A C 1
ATOM 1392 O O . ALA A 1 180 ? 2.395 -11.472 -17.413 1.00 82.88 180 ALA A O 1
ATOM 1393 N N . ARG A 1 181 ? 3.614 -9.775 -16.568 1.00 87.56 181 ARG A N 1
ATOM 1394 C CA . ARG A 1 181 ? 3.059 -8.719 -17.424 1.00 87.56 181 ARG A CA 1
ATOM 1395 C C . ARG A 1 181 ? 4.176 -7.911 -18.077 1.00 87.56 181 ARG A C 1
ATOM 1397 O O . ARG A 1 181 ? 4.515 -6.837 -17.582 1.00 87.56 181 ARG A O 1
ATOM 1404 N N . PRO A 1 182 ? 4.726 -8.399 -19.201 1.00 88.69 182 PRO A N 1
ATOM 1405 C CA . PRO A 1 182 ? 5.786 -7.696 -19.923 1.00 88.69 182 PRO A CA 1
ATOM 1406 C C . PRO A 1 182 ? 5.372 -6.293 -20.391 1.00 88.69 182 PRO A C 1
ATOM 1408 O O . PRO A 1 182 ? 6.201 -5.392 -20.437 1.00 88.69 182 PRO A O 1
ATOM 1411 N N . SER A 1 183 ? 4.084 -6.074 -20.684 1.00 91.06 183 SER A N 1
ATOM 1412 C CA . SER A 1 183 ? 3.549 -4.742 -21.000 1.00 91.06 183 SER A CA 1
ATOM 1413 C C . SER A 1 183 ? 3.676 -3.768 -19.827 1.00 91.06 183 SER A C 1
ATOM 1415 O O . SER A 1 183 ? 4.080 -2.625 -20.021 1.00 91.06 183 SER A O 1
ATOM 1417 N N . ASP A 1 184 ? 3.365 -4.225 -18.609 1.00 91.94 184 ASP A N 1
ATOM 1418 C CA . ASP A 1 184 ? 3.473 -3.408 -17.398 1.00 91.94 184 ASP A CA 1
ATOM 1419 C C . ASP A 1 184 ? 4.949 -3.116 -17.097 1.00 91.94 184 ASP A C 1
ATOM 1421 O O . ASP A 1 184 ? 5.280 -2.017 -16.668 1.00 91.94 184 ASP A O 1
ATOM 1425 N N . GLU A 1 185 ? 5.845 -4.080 -17.336 1.00 93.44 185 GLU A N 1
ATOM 1426 C CA . GLU A 1 185 ? 7.292 -3.867 -17.232 1.00 93.44 185 GLU A CA 1
ATOM 1427 C C . GLU A 1 185 ? 7.782 -2.795 -18.212 1.00 93.44 185 GLU A C 1
ATOM 1429 O O . GLU A 1 185 ? 8.435 -1.840 -17.793 1.00 93.44 185 GLU A O 1
ATOM 1434 N N . ALA A 1 186 ? 7.432 -2.914 -19.495 1.00 95.12 186 ALA A N 1
ATOM 1435 C CA . ALA A 1 186 ? 7.827 -1.952 -20.521 1.00 95.12 186 ALA A CA 1
ATOM 1436 C C . ALA A 1 186 ? 7.324 -0.533 -20.203 1.00 95.12 186 ALA A C 1
ATOM 1438 O O . ALA A 1 186 ? 8.088 0.431 -20.298 1.00 95.12 186 ALA A O 1
ATOM 1439 N N . ALA A 1 187 ? 6.068 -0.407 -19.763 1.00 95.75 187 ALA A N 1
ATOM 1440 C CA . ALA A 1 187 ? 5.491 0.867 -19.338 1.00 95.75 187 ALA A CA 1
ATOM 1441 C C . ALA A 1 187 ? 6.193 1.436 -18.093 1.00 95.75 187 ALA A C 1
ATOM 1443 O O . ALA A 1 187 ? 6.452 2.633 -18.024 1.00 95.75 187 ALA A O 1
ATOM 1444 N N . LEU A 1 188 ? 6.564 0.592 -17.122 1.00 96.12 188 LEU A N 1
ATOM 1445 C CA . LEU A 1 188 ? 7.316 1.030 -15.942 1.00 96.12 188 LEU A CA 1
ATOM 1446 C C . LEU A 1 188 ? 8.728 1.516 -16.281 1.00 96.12 188 LEU A C 1
ATOM 1448 O O . LEU A 1 188 ? 9.199 2.474 -15.678 1.00 96.12 188 LEU A O 1
ATOM 1452 N N . LEU A 1 189 ? 9.411 0.871 -17.227 1.00 96.25 189 LEU A N 1
ATOM 1453 C CA . LEU A 1 189 ? 10.759 1.266 -17.647 1.00 96.25 189 LEU A CA 1
ATOM 1454 C C . LEU A 1 189 ? 10.764 2.474 -18.598 1.00 96.25 189 LEU A C 1
ATOM 1456 O O . LEU A 1 189 ? 11.826 3.038 -18.863 1.00 96.25 189 LEU A O 1
ATOM 1460 N N . THR A 1 190 ? 9.597 2.891 -19.091 1.00 97.31 190 THR A N 1
ATOM 1461 C CA . THR A 1 190 ? 9.444 4.062 -19.957 1.00 97.31 190 THR A CA 1
ATOM 1462 C C . THR A 1 190 ? 9.084 5.289 -19.114 1.00 97.31 190 THR A C 1
ATOM 1464 O O . THR A 1 190 ? 8.115 5.237 -18.362 1.00 97.31 190 THR A O 1
ATOM 1467 N N . PRO A 1 191 ? 9.822 6.411 -19.203 1.00 96.38 191 PRO A N 1
ATOM 1468 C CA . PRO A 1 191 ? 9.422 7.651 -18.540 1.00 96.38 191 PRO A CA 1
ATOM 1469 C C . PRO A 1 191 ? 8.104 8.197 -19.107 1.00 96.38 191 PRO A C 1
ATOM 1471 O O . PRO A 1 191 ? 7.960 8.278 -20.328 1.00 96.38 191 PRO A O 1
ATOM 1474 N N . PHE A 1 192 ? 7.196 8.637 -18.233 1.00 95.38 192 PHE A N 1
ATOM 1475 C CA . PHE A 1 192 ? 5.921 9.247 -18.623 1.00 95.38 192 PHE A CA 1
ATOM 1476 C C . PHE A 1 192 ? 6.134 10.502 -19.476 1.00 95.38 192 PHE A C 1
ATOM 1478 O O . PHE A 1 192 ? 6.984 11.345 -19.155 1.00 95.38 192 PHE A O 1
ATOM 1485 N N . ARG A 1 193 ? 5.332 10.651 -20.535 1.00 90.81 193 ARG A N 1
ATOM 1486 C CA . ARG A 1 193 ? 5.278 11.858 -21.371 1.00 90.81 193 ARG A CA 1
ATOM 1487 C C . ARG A 1 193 ? 3.855 12.439 -21.317 1.00 90.81 193 ARG A C 1
ATOM 1489 O O . ARG A 1 193 ? 2.940 11.743 -21.749 1.00 90.81 193 ARG A O 1
ATOM 1496 N N . PRO A 1 194 ? 3.667 13.643 -20.744 1.00 81.50 194 PRO A N 1
ATOM 1497 C CA . PRO A 1 194 ? 2.352 14.263 -20.579 1.00 81.50 194 PRO A CA 1
ATOM 1498 C C . PRO A 1 194 ? 1.719 14.719 -21.896 1.00 81.50 194 PRO A C 1
ATOM 1500 O O . PRO A 1 194 ? 2.471 14.965 -22.868 1.00 81.50 194 PRO A O 1
#

Sequence (194 aa):
MARQCDLDAAIALCERLVPPLAEAVILLDADEVPSVRLPEKVRLYAEPFAGDFAARRNAVQRLAASSWVLQLDTDETMPLSSVARLGTVLRHAARDGVTSLGLPRRNLVDGRLSDLYPDPQYRLNRRFVRFAGVVHERPALLSRPRHARLALGAPIEHHLSAARVRARTEVYGAMAKGGARPSDEAALLTPFRP

Foldseek 3Di:
DEEPVLVVLVQVQCVVLPPLPQAAEAEYQDPDDDPDDHDPRYYYHYDHDPQAVLVVLLVRLVPDPDQKFADDDSQKHWDNVLSNCVVVVVVVLVVQQAFWEWAAEFQQEVHFGFQCPRDTARRIGGSPFGWDDGQPIDGPCVVPVSRYYYDHSIYMYGYHYLVRLVVQLVVLVVSDPVRRDVVSSVRSVHGDDD

Secondary structure (DSSP, 8-state):
-EEGGGHHHHHHHHHHHSTTSS-EEEEEESSS-------TTEEEEEE---S-HHHHHHHHHHH--SSEEE---TTEE--HHHHHHHHHHHHHHHHTT--EEEEEEEEEETTEEBS--SEEEEEEEETT--EE-SSS-EEGGGGSGGGEEE-TTSPEEEEE-HHHHHHHHHHHHHHSTT---HHHHHHHHSBP--

Organism: NCBI:txid1173995

Radius of gyration: 16.44 Å; chains: 1; bounding box: 39×35×42 Å

pLDDT: mean 92.33, std 5.92, range [62.66, 97.94]